Protein AF-E2C9S9-F1 (afdb_monomer_lite)

Radius of gyration: 79.44 Å; chains: 1; bounding box: 138×49×234 Å

pLDDT: mean 83.14, std 4.99, range [50.66, 89.69]

Structure (mmCIF, N/CA/C/O backbone):
data_AF-E2C9S9-F1
#
_entry.id   AF-E2C9S9-F1
#
loop_
_atom_site.group_PDB
_atom_site.id
_atom_site.type_symbol
_atom_site.label_atom_id
_atom_site.label_alt_id
_atom_site.label_comp_id
_atom_site.label_asym_id
_atom_site.label_entity_id
_atom_site.label_seq_id
_atom_site.pdbx_PDB_ins_code
_atom_site.Cartn_x
_atom_site.Cartn_y
_atom_site.Cartn_z
_atom_site.occupancy
_atom_site.B_iso_or_equiv
_atom_site.auth_seq_id
_atom_site.auth_comp_id
_atom_site.auth_asym_id
_atom_site.auth_atom_id
_atom_site.pdbx_PDB_model_num
ATOM 1 N N . PHE A 1 1 ? -61.002 -24.681 111.787 1.00 64.62 1 PHE A N 1
ATOM 2 C CA . PHE A 1 1 ? -61.793 -23.973 110.757 1.00 64.62 1 PHE A CA 1
ATOM 3 C C . PHE A 1 1 ? -60.996 -22.853 110.067 1.00 64.62 1 PHE A C 1
ATOM 5 O O . PHE A 1 1 ? -60.675 -22.998 108.893 1.00 64.62 1 PHE A O 1
ATOM 12 N N . VAL A 1 2 ? -60.545 -21.816 110.790 1.00 69.06 2 VAL A N 1
ATOM 13 C CA . VAL A 1 2 ? -59.803 -20.653 110.237 1.00 69.06 2 VAL A CA 1
ATOM 14 C C . VAL A 1 2 ? -58.551 -21.037 109.431 1.00 69.06 2 VAL A C 1
ATOM 16 O O . VAL A 1 2 ? -58.374 -20.586 108.306 1.00 69.06 2 VAL A O 1
ATOM 19 N N . ARG A 1 3 ? -57.708 -21.944 109.945 1.00 72.06 3 ARG A N 1
ATOM 20 C CA . ARG A 1 3 ? -56.461 -22.356 109.266 1.00 72.06 3 ARG A CA 1
ATOM 21 C C . ARG A 1 3 ? -56.700 -23.096 107.941 1.00 72.06 3 ARG A C 1
ATOM 23 O O . ARG A 1 3 ? -55.912 -22.956 107.014 1.00 72.06 3 ARG A O 1
ATOM 30 N N . SER A 1 4 ? -57.789 -23.863 107.847 1.00 71.75 4 SER A N 1
ATOM 31 C CA . SER A 1 4 ? -58.207 -24.567 106.623 1.00 71.75 4 SER A CA 1
ATOM 32 C C . SER A 1 4 ? -58.767 -23.582 105.593 1.00 71.75 4 SER A C 1
ATOM 34 O O . SER A 1 4 ? -58.343 -23.592 104.437 1.00 71.75 4 SER A O 1
ATOM 36 N N . PHE A 1 5 ? -59.627 -22.659 106.038 1.00 77.88 5 PHE A N 1
ATOM 37 C CA . PHE A 1 5 ? -60.211 -21.627 105.186 1.00 77.88 5 PHE A CA 1
ATOM 38 C C . PHE A 1 5 ? -59.151 -20.677 104.619 1.00 77.88 5 PHE A C 1
ATOM 40 O O . PHE A 1 5 ? -59.082 -20.505 103.408 1.00 77.88 5 PHE A O 1
ATOM 47 N N . VAL A 1 6 ? -58.257 -20.142 105.457 1.00 78.19 6 VAL A N 1
ATOM 48 C CA . VAL A 1 6 ? -57.169 -19.254 105.011 1.00 78.19 6 VAL A CA 1
ATOM 49 C C . VAL A 1 6 ? -56.248 -19.977 104.029 1.00 78.19 6 VAL A C 1
ATOM 51 O O . VAL A 1 6 ? -55.901 -19.425 102.991 1.00 78.19 6 VAL A O 1
ATOM 54 N N . ARG A 1 7 ? -55.888 -21.239 104.291 1.00 80.56 7 ARG A N 1
ATOM 55 C CA . ARG A 1 7 ? -55.008 -22.001 103.391 1.00 80.56 7 ARG A CA 1
ATOM 56 C C . ARG A 1 7 ? -55.688 -22.323 102.059 1.00 80.56 7 ARG A C 1
ATOM 58 O O . ARG A 1 7 ? -55.034 -22.245 101.023 1.00 80.56 7 ARG A O 1
ATOM 65 N N . SER A 1 8 ? -56.979 -22.647 102.075 1.00 79.06 8 SER A N 1
ATOM 66 C CA . SER A 1 8 ? -57.797 -22.859 100.875 1.00 79.06 8 SER A CA 1
ATOM 67 C C . SER A 1 8 ? -57.945 -21.571 100.062 1.00 79.06 8 SER A C 1
ATOM 69 O O . SER A 1 8 ? -57.637 -21.555 98.870 1.00 79.06 8 SER A O 1
ATOM 71 N N . PHE A 1 9 ? -58.320 -20.471 100.718 1.00 81.81 9 PHE A N 1
ATOM 72 C CA . PHE A 1 9 ? -58.526 -19.171 100.094 1.00 81.81 9 PHE A CA 1
ATOM 73 C C . PHE A 1 9 ? -57.229 -18.612 99.515 1.00 81.81 9 PHE A C 1
ATOM 75 O O . PHE A 1 9 ? -57.194 -18.278 98.338 1.00 81.81 9 PHE A O 1
ATOM 82 N N . VAL A 1 10 ? -56.134 -18.598 100.281 1.00 81.06 10 VAL A N 1
ATOM 83 C CA . VAL A 1 10 ? -54.827 -18.135 99.791 1.00 81.06 10 VAL A CA 1
ATOM 84 C C . VAL A 1 10 ? -54.357 -19.008 98.633 1.00 81.06 10 VAL A C 1
ATOM 86 O O . VAL A 1 10 ? -53.924 -18.484 97.613 1.00 81.06 10 VAL A O 1
ATOM 89 N N . ARG A 1 11 ? -54.483 -20.337 98.720 1.00 83.94 11 ARG A N 1
ATOM 90 C CA . ARG A 1 11 ? -54.056 -21.220 97.625 1.00 83.94 11 ARG A CA 1
ATOM 91 C C . ARG A 1 11 ? -54.916 -21.039 96.375 1.00 83.94 11 ARG A C 1
ATOM 93 O O . ARG A 1 11 ? -54.368 -21.036 95.278 1.00 83.94 11 ARG A O 1
ATOM 100 N N . SER A 1 12 ? -56.226 -20.877 96.529 1.00 81.94 12 SER A N 1
ATOM 101 C CA . SER A 1 12 ? -57.172 -20.606 95.443 1.00 81.94 12 SER A CA 1
ATOM 102 C C . SER A 1 12 ? -56.898 -19.251 94.794 1.00 81.94 12 SER A C 1
ATOM 104 O O . SER A 1 12 ? -56.669 -19.180 93.588 1.00 81.94 12 SER A O 1
ATOM 106 N N . PHE A 1 13 ? -56.830 -18.195 95.603 1.00 83.75 13 PHE A N 1
ATOM 107 C CA . PHE A 1 13 ? -56.625 -16.824 95.163 1.00 83.75 13 PHE A CA 1
ATOM 108 C C . PHE A 1 13 ? -55.255 -16.648 94.520 1.00 83.75 13 PHE A C 1
ATOM 110 O O . PHE A 1 13 ? -55.184 -16.200 93.383 1.00 83.75 13 PHE A O 1
ATOM 117 N N . VAL A 1 14 ? -54.172 -17.081 95.172 1.00 82.00 14 VAL A N 1
ATOM 118 C CA . VAL A 1 14 ? -52.819 -16.993 94.602 1.00 82.00 14 VAL A CA 1
ATOM 119 C C . VAL A 1 14 ? -52.740 -17.809 93.319 1.00 82.00 14 VAL A C 1
ATOM 121 O O . VAL A 1 14 ? -52.235 -17.316 92.318 1.00 82.00 14 VAL A O 1
ATOM 124 N N . ARG A 1 15 ? -53.285 -19.030 93.279 1.00 84.38 15 ARG A N 1
ATOM 125 C CA . ARG A 1 15 ? -53.239 -19.843 92.057 1.00 84.38 15 ARG A CA 1
ATOM 126 C C . ARG A 1 15 ? -54.075 -19.238 90.933 1.00 84.38 15 ARG A C 1
ATOM 128 O O . ARG A 1 15 ? -53.632 -19.272 89.793 1.00 84.38 15 ARG A O 1
ATOM 135 N N . SER A 1 16 ? -55.248 -18.695 91.236 1.00 82.88 16 SER A N 1
ATOM 136 C CA . SER A 1 16 ? -56.131 -18.021 90.281 1.00 82.88 16 SER A CA 1
ATOM 137 C C . SER A 1 16 ? -55.494 -16.738 89.752 1.00 82.88 16 SER A C 1
ATOM 139 O O . SER A 1 16 ? -55.309 -16.595 88.545 1.00 82.88 16 SER A O 1
ATOM 141 N N . PHE A 1 17 ? -55.075 -15.855 90.656 1.00 83.94 17 PHE A N 1
ATOM 142 C CA . PHE A 1 17 ? -54.490 -14.559 90.348 1.00 83.94 17 PHE A CA 1
ATOM 143 C C . PHE A 1 17 ? -53.159 -14.706 89.621 1.00 83.94 17 PHE A C 1
ATOM 145 O O . PHE A 1 17 ? -53.004 -14.165 88.535 1.00 83.94 17 PHE A O 1
ATOM 152 N N . VAL A 1 18 ? -52.222 -15.505 90.141 1.00 82.19 18 VAL A N 1
ATOM 153 C CA . VAL A 1 18 ? -50.934 -15.737 89.471 1.00 82.19 18 VAL A CA 1
ATOM 154 C C . VAL A 1 18 ? -51.172 -16.378 88.111 1.00 82.19 18 VAL A C 1
ATOM 156 O O . VAL A 1 18 ? -50.594 -15.942 87.123 1.00 82.19 18 VAL A O 1
ATOM 159 N N . ARG A 1 19 ? -52.060 -17.371 88.000 1.00 84.94 19 ARG A N 1
ATOM 160 C CA . ARG A 1 19 ? -52.308 -18.011 86.704 1.00 84.94 19 ARG A CA 1
ATOM 161 C C . ARG A 1 19 ? -52.988 -17.071 85.718 1.00 84.94 19 ARG A C 1
ATOM 163 O O . ARG A 1 19 ? -52.627 -17.127 84.549 1.00 84.94 19 ARG A O 1
ATOM 170 N N . SER A 1 20 ? -53.942 -16.241 86.132 1.00 83.06 20 SER A N 1
ATOM 171 C CA . SER A 1 20 ? -54.637 -15.329 85.217 1.00 83.06 20 SER A CA 1
ATOM 172 C C . SER A 1 20 ? -53.758 -14.134 84.857 1.00 83.06 20 SER A C 1
ATOM 174 O O . SER A 1 20 ? -53.609 -13.843 83.673 1.00 83.06 20 SER A O 1
ATOM 176 N N . PHE A 1 21 ? -53.096 -13.521 85.840 1.00 84.50 21 PHE A N 1
ATOM 177 C CA . PHE A 1 21 ? -52.225 -12.370 85.654 1.00 84.50 21 PHE A CA 1
ATOM 178 C C . PHE A 1 21 ? -50.976 -12.748 84.869 1.00 84.50 21 PHE A C 1
ATOM 180 O O . PHE A 1 21 ? -50.716 -12.151 83.833 1.00 84.50 21 PHE A O 1
ATOM 187 N N . VAL A 1 22 ? -50.241 -13.792 85.270 1.00 81.62 22 VAL A N 1
ATOM 188 C CA . VAL A 1 22 ? -49.047 -14.223 84.525 1.00 81.62 22 VAL A CA 1
ATOM 189 C C . VAL A 1 22 ? -49.444 -14.666 83.125 1.00 81.62 22 VAL A C 1
ATOM 191 O O . VAL A 1 22 ? -48.804 -14.271 82.157 1.00 81.62 22 VAL A O 1
ATOM 194 N N 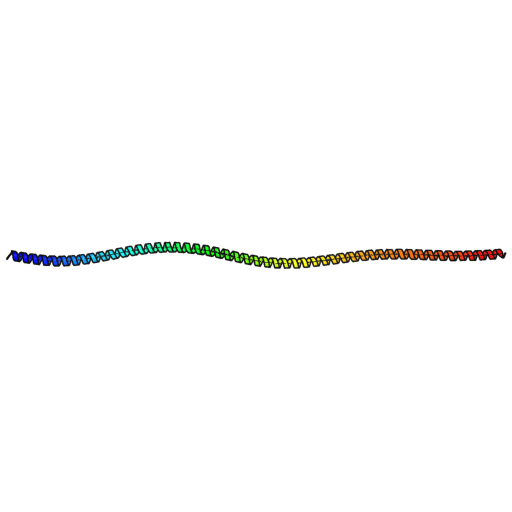. ARG A 1 23 ? -50.531 -15.428 82.958 1.00 84.69 23 ARG A N 1
ATOM 195 C CA . ARG A 1 23 ? -50.943 -15.859 81.617 1.00 84.69 23 ARG A CA 1
ATOM 196 C C . ARG A 1 23 ? -51.421 -14.696 80.758 1.00 84.69 23 ARG A C 1
ATOM 198 O O . ARG A 1 23 ? -51.119 -14.716 79.572 1.00 84.69 23 ARG A O 1
ATOM 205 N N . SER A 1 24 ? -52.152 -13.719 81.293 1.00 82.88 24 SER A N 1
ATOM 206 C CA . SER A 1 24 ? -52.641 -12.587 80.497 1.00 82.88 24 SER A CA 1
ATOM 207 C C . SER A 1 24 ? -51.522 -11.590 80.216 1.00 82.88 24 SER A C 1
ATOM 209 O O . SER A 1 24 ? -51.340 -11.226 79.059 1.00 82.88 24 SER A O 1
ATOM 211 N N . PHE A 1 25 ? -50.720 -11.239 81.221 1.00 83.56 25 PHE A N 1
ATOM 212 C CA . PHE A 1 25 ? -49.617 -10.296 81.107 1.00 83.56 25 PHE A CA 1
ATOM 213 C C . PHE A 1 25 ? -48.503 -10.860 80.236 1.00 83.56 25 PHE A C 1
ATOM 215 O O . PHE A 1 25 ? -48.144 -10.238 79.246 1.00 83.56 25 PHE A O 1
ATOM 222 N N . VAL A 1 26 ? -48.006 -12.072 80.508 1.00 82.75 26 VAL A N 1
ATOM 223 C CA . VAL A 1 26 ? -46.954 -12.675 79.673 1.00 82.75 26 VAL A CA 1
ATOM 224 C C . VAL A 1 26 ? -47.471 -12.867 78.254 1.00 82.75 26 VAL A C 1
ATOM 226 O O . VAL A 1 26 ? -46.787 -12.512 77.302 1.00 82.75 26 VAL A O 1
ATOM 229 N N . ARG A 1 27 ? -48.701 -13.358 78.065 1.00 85.44 27 ARG A N 1
ATOM 230 C CA . ARG A 1 27 ? -49.226 -13.556 76.709 1.00 85.44 27 ARG A CA 1
ATOM 231 C C . ARG A 1 27 ? -49.476 -12.240 75.984 1.00 85.44 27 ARG A C 1
ATOM 233 O O . ARG A 1 27 ? -49.242 -12.210 74.783 1.00 85.44 27 ARG A O 1
ATOM 240 N N . SER A 1 28 ? -49.958 -11.190 76.643 1.00 83.44 28 SER A N 1
ATOM 241 C CA . SER A 1 28 ? -50.237 -9.910 75.984 1.00 83.44 28 SER A CA 1
ATOM 242 C C . SER A 1 28 ? -48.952 -9.122 75.756 1.00 83.44 28 SER A C 1
ATOM 244 O O . SER A 1 28 ? -48.711 -8.697 74.630 1.00 83.44 28 SER A O 1
ATOM 246 N N . PHE A 1 29 ? -48.096 -9.015 76.771 1.00 84.81 29 PHE A N 1
ATOM 247 C CA . PHE A 1 29 ? -46.845 -8.276 76.723 1.00 84.81 29 PHE A CA 1
ATOM 248 C C . PHE A 1 29 ? -45.845 -8.954 75.797 1.00 84.81 29 PHE A C 1
ATOM 250 O O . PHE A 1 29 ? -45.386 -8.323 74.855 1.00 84.81 29 PHE A O 1
ATOM 257 N N . VAL A 1 30 ? -45.560 -10.251 75.969 1.00 83.12 30 VAL A N 1
ATOM 258 C CA . VAL A 1 30 ? -44.615 -10.949 75.081 1.00 83.12 30 VAL A CA 1
ATOM 259 C C . VAL A 1 30 ? -45.146 -10.940 73.657 1.00 83.12 30 VAL A C 1
ATOM 261 O O . VAL A 1 30 ? -44.402 -10.643 72.730 1.00 83.12 30 VAL A O 1
ATOM 264 N N . ARG A 1 31 ? -46.443 -11.186 73.441 1.00 86.19 31 ARG A N 1
ATOM 265 C CA . ARG A 1 31 ? -46.984 -11.173 72.079 1.00 86.19 31 ARG A CA 1
ATOM 266 C C . ARG A 1 31 ? -46.984 -9.778 71.468 1.00 86.19 31 ARG A C 1
ATOM 268 O O . ARG A 1 31 ? -46.698 -9.683 70.281 1.00 86.19 31 ARG A O 1
ATOM 275 N N . SER A 1 32 ? -47.314 -8.723 72.211 1.00 83.75 32 SER A N 1
ATOM 276 C CA . SER A 1 32 ? -47.339 -7.364 71.662 1.00 83.75 32 SER A CA 1
ATOM 277 C C . SER A 1 32 ? -45.925 -6.835 71.458 1.00 83.75 32 SER A C 1
ATOM 279 O O . SER A 1 32 ? -45.633 -6.358 70.367 1.00 83.75 32 SER A O 1
ATOM 281 N N . PHE A 1 33 ? -45.039 -7.010 72.439 1.00 84.00 33 PHE A N 1
ATOM 282 C CA . PHE A 1 33 ? -43.658 -6.555 72.402 1.00 84.00 33 PHE A CA 1
ATOM 283 C C . PHE A 1 33 ? -42.853 -7.318 71.360 1.00 84.00 33 PHE A C 1
ATOM 285 O O . PHE A 1 33 ? -42.285 -6.699 70.471 1.00 84.00 33 PHE A O 1
ATOM 292 N N . VAL A 1 34 ? -42.858 -8.656 71.377 1.00 83.75 34 VAL A N 1
ATOM 293 C CA . VAL A 1 34 ? -42.133 -9.441 70.364 1.00 83.75 34 VAL A CA 1
ATOM 294 C C . VAL A 1 34 ? -42.688 -9.129 68.982 1.00 83.75 34 VAL A C 1
ATOM 296 O O . VAL A 1 34 ? -41.924 -8.888 68.055 1.00 83.75 34 VAL A O 1
ATOM 299 N N . ARG A 1 35 ? -44.012 -9.053 68.814 1.00 86.12 35 ARG A N 1
ATOM 300 C CA . ARG A 1 35 ? -44.581 -8.749 67.498 1.00 86.12 35 ARG A CA 1
ATOM 301 C C . ARG A 1 35 ? -44.273 -7.328 67.045 1.00 86.12 35 ARG A C 1
ATOM 303 O O . ARG A 1 35 ? -44.026 -7.155 65.858 1.00 86.12 35 ARG A O 1
ATOM 310 N N . SER A 1 36 ? -44.312 -6.327 67.918 1.00 84.56 36 SER A N 1
ATOM 311 C CA . SER A 1 36 ? -44.057 -4.935 67.538 1.00 84.56 36 SER A CA 1
ATOM 312 C C . SER A 1 36 ? -42.568 -4.690 67.331 1.00 84.56 36 SER A C 1
ATOM 314 O O . SER A 1 36 ? -42.196 -4.173 66.282 1.00 84.56 36 SER A O 1
ATOM 316 N N . PHE A 1 37 ? -41.728 -5.136 68.262 1.00 84.75 37 PHE A N 1
ATOM 317 C CA . PHE A 1 37 ? -40.284 -4.965 68.235 1.00 84.75 37 PHE A CA 1
ATOM 318 C C . PHE A 1 37 ? -39.653 -5.773 67.109 1.00 84.75 37 PHE A C 1
ATOM 320 O O . PHE A 1 37 ? -38.975 -5.196 66.269 1.00 84.75 37 PHE A O 1
ATOM 327 N N . VAL A 1 38 ? -39.923 -7.081 67.006 1.00 83.75 38 VAL A N 1
ATOM 328 C CA . VAL A 1 38 ? -39.353 -7.894 65.917 1.00 83.75 38 VAL A CA 1
ATOM 329 C C . VAL A 1 38 ? -39.842 -7.369 64.576 1.00 83.75 38 VAL A C 1
ATOM 331 O O . VAL A 1 38 ? -39.047 -7.201 63.660 1.00 83.75 38 VAL A O 1
ATOM 334 N N . ARG A 1 39 ? -41.128 -7.028 64.439 1.00 86.44 39 ARG A N 1
ATOM 335 C CA . ARG A 1 39 ? -41.631 -6.507 63.165 1.00 86.44 39 ARG A CA 1
ATOM 336 C C . ARG A 1 39 ? -41.052 -5.138 62.833 1.00 86.44 39 ARG A C 1
ATOM 338 O O . ARG A 1 39 ? -40.746 -4.920 61.666 1.00 86.44 39 ARG A O 1
ATOM 345 N N . SER A 1 40 ? -40.926 -4.222 63.791 1.00 83.69 40 SER A N 1
ATOM 346 C CA . SER A 1 40 ? -40.398 -2.882 63.527 1.00 83.69 40 SER A CA 1
ATOM 347 C C . SER A 1 40 ? -38.897 -2.930 63.274 1.00 83.69 40 SER A C 1
ATOM 349 O O . SER A 1 40 ? -38.458 -2.386 62.267 1.00 83.69 40 SER A O 1
ATOM 351 N N . PHE A 1 41 ? -38.144 -3.645 64.109 1.00 83.88 41 PHE A N 1
ATOM 352 C CA . PHE A 1 41 ? -36.698 -3.780 64.018 1.00 83.88 41 PHE A CA 1
ATOM 353 C C . PHE A 1 41 ? -36.293 -4.547 62.766 1.00 83.88 41 PHE A C 1
ATOM 355 O O . PHE A 1 41 ? -35.527 -4.030 61.965 1.00 83.88 41 PHE A O 1
ATOM 362 N N . VAL A 1 42 ? -36.856 -5.736 62.520 1.00 83.88 42 VAL A N 1
ATOM 363 C CA . VAL A 1 42 ? -36.537 -6.503 61.306 1.00 83.88 42 VAL A CA 1
ATOM 364 C C . VAL A 1 42 ? -36.928 -5.697 60.075 1.00 83.88 42 VAL A C 1
ATOM 366 O O . VAL A 1 42 ? -36.141 -5.586 59.142 1.00 83.88 42 VAL A O 1
ATOM 369 N N . ARG A 1 43 ? -38.104 -5.062 60.062 1.00 86.00 43 ARG A N 1
ATOM 370 C CA . ARG A 1 43 ? -38.516 -4.271 58.898 1.00 86.00 43 ARG A CA 1
ATOM 371 C C . ARG A 1 43 ? -37.642 -3.040 58.697 1.00 86.00 43 ARG A C 1
ATOM 373 O O . ARG A 1 43 ? -37.337 -2.742 57.549 1.00 86.00 43 ARG A O 1
ATOM 380 N N . SER A 1 44 ? -37.270 -2.314 59.747 1.00 83.62 44 SER A N 1
ATOM 381 C CA . SER A 1 44 ? -36.463 -1.097 59.625 1.00 83.62 44 SER A CA 1
ATOM 382 C C . SER A 1 44 ? -35.015 -1.433 59.295 1.00 83.62 44 SER A C 1
ATOM 384 O O . SER A 1 44 ? -34.481 -0.872 58.342 1.00 83.62 44 SER A O 1
ATOM 386 N N . PHE A 1 45 ? -34.423 -2.395 60.001 1.00 83.44 45 PHE A N 1
ATOM 387 C CA . PHE A 1 45 ? -33.045 -2.822 59.828 1.00 83.44 45 PHE A CA 1
ATOM 388 C C . PHE A 1 45 ? -32.843 -3.507 58.483 1.00 83.44 45 PHE A C 1
ATOM 390 O O . PHE A 1 45 ? -32.007 -3.066 57.705 1.00 83.44 45 PHE A O 1
ATOM 397 N N . VAL A 1 46 ? -33.648 -4.519 58.139 1.00 82.62 46 VAL A N 1
ATOM 398 C CA . VAL A 1 46 ? -33.519 -5.198 56.838 1.00 82.62 46 VAL A CA 1
ATOM 399 C C . VAL A 1 46 ? -33.762 -4.202 55.714 1.00 82.62 46 VAL A C 1
ATOM 401 O O . VAL A 1 46 ? -32.992 -4.155 54.760 1.00 82.62 46 VAL A O 1
ATOM 404 N N . ARG A 1 47 ? -34.779 -3.340 55.821 1.00 84.62 47 ARG A N 1
ATOM 405 C CA . ARG A 1 47 ? -35.042 -2.356 54.767 1.00 84.62 47 ARG A CA 1
ATOM 406 C C . ARG A 1 47 ? -33.932 -1.320 54.655 1.00 84.62 47 ARG A C 1
ATOM 408 O O . ARG A 1 47 ? -33.601 -0.963 53.530 1.00 84.62 47 ARG A O 1
ATOM 415 N N . SER A 1 48 ? -33.387 -0.811 55.757 1.00 82.19 48 SER A N 1
ATOM 416 C CA . SER A 1 48 ? -32.337 0.210 55.709 1.00 82.19 48 SER A CA 1
ATOM 417 C C . SER A 1 48 ? -31.013 -0.394 55.262 1.00 82.19 48 SER A C 1
ATOM 419 O O . SER A 1 48 ? -30.407 0.137 54.337 1.00 82.19 48 SER A O 1
ATOM 421 N N . PHE A 1 49 ? -30.619 -1.530 55.838 1.00 81.94 49 PHE A N 1
ATOM 422 C CA 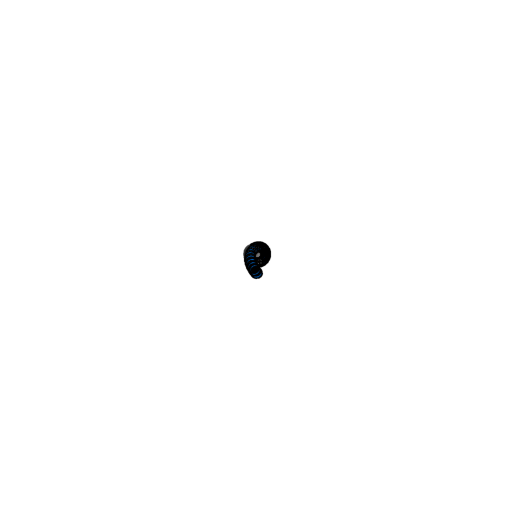. PHE A 1 49 ? -29.366 -2.212 55.557 1.00 81.94 49 PHE A CA 1
ATOM 423 C C . PHE A 1 49 ? -29.346 -2.770 54.140 1.00 81.94 49 PHE A C 1
ATOM 425 O O . PHE A 1 49 ? -28.454 -2.433 53.372 1.00 81.94 49 PHE A O 1
ATOM 432 N N . VAL A 1 50 ? -30.358 -3.547 53.734 1.00 82.75 50 VAL A N 1
ATOM 433 C CA . VAL A 1 50 ? -30.409 -4.091 52.368 1.00 82.75 50 VAL A CA 1
ATOM 434 C C . VAL A 1 50 ? -30.463 -2.949 51.364 1.00 82.75 50 VAL A C 1
ATOM 436 O O . VAL A 1 50 ? -29.723 -2.956 50.387 1.00 82.75 50 VAL A O 1
ATOM 439 N N . ARG A 1 51 ? -31.277 -1.915 51.605 1.00 85.1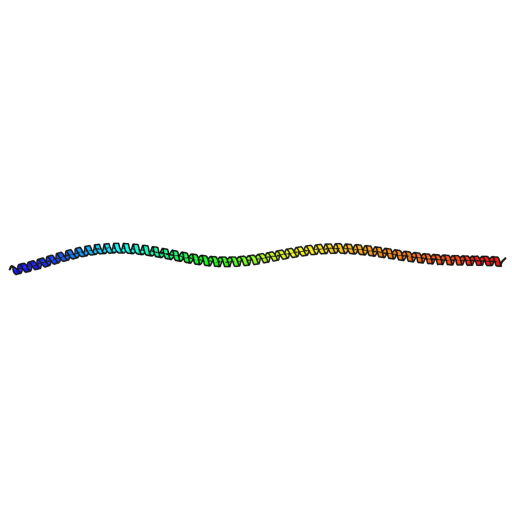9 51 ARG A N 1
ATOM 440 C CA . ARG A 1 51 ? -31.355 -0.791 50.668 1.00 85.19 51 ARG A CA 1
ATOM 441 C C . ARG A 1 51 ? -30.056 0.001 50.608 1.00 85.19 51 ARG A C 1
ATOM 443 O O . ARG A 1 51 ? -29.683 0.399 49.511 1.00 85.19 51 ARG A O 1
ATOM 450 N N . SER A 1 52 ? -29.393 0.269 51.730 1.00 81.88 52 SER A N 1
ATOM 451 C CA . SER A 1 52 ? -28.160 1.058 51.745 1.00 81.88 52 SER A CA 1
ATOM 452 C C . SER A 1 52 ? -26.994 0.257 51.181 1.00 81.88 52 SER A C 1
ATOM 454 O O . SER A 1 52 ? -26.311 0.758 50.293 1.00 81.88 52 SER A O 1
ATOM 456 N N . PHE A 1 53 ? -26.828 -0.990 51.618 1.00 82.88 53 PHE A N 1
ATOM 457 C CA . PHE A 1 53 ? -25.750 -1.876 51.208 1.00 82.88 53 PHE A CA 1
ATOM 458 C C . PHE A 1 53 ? -25.881 -2.268 49.742 1.00 82.88 53 PHE A C 1
ATOM 460 O O . PHE A 1 53 ? -24.955 -2.043 48.973 1.00 82.88 53 PHE A O 1
ATOM 467 N N . VAL A 1 54 ? -27.043 -2.769 49.306 1.00 81.88 54 VAL A N 1
ATOM 468 C CA . VAL A 1 54 ? -27.239 -3.134 47.894 1.00 81.88 54 VAL A CA 1
ATOM 469 C C . VAL A 1 54 ? -27.075 -1.901 47.019 1.00 81.88 54 VAL A C 1
ATOM 471 O O . VAL A 1 54 ? -26.381 -1.954 46.009 1.00 81.88 54 VAL A O 1
ATOM 474 N N . ARG A 1 55 ? -27.638 -0.752 47.409 1.00 84.62 55 ARG A N 1
ATOM 475 C CA . ARG A 1 55 ? -27.491 0.467 46.608 1.00 84.62 55 ARG A CA 1
ATOM 476 C C . ARG A 1 55 ? -26.052 0.962 46.568 1.00 84.62 55 ARG A C 1
ATOM 478 O O . ARG A 1 55 ? -25.624 1.390 45.502 1.00 84.62 55 ARG A O 1
ATOM 485 N N . SER A 1 56 ? -25.323 0.952 47.682 1.00 82.19 56 SER A N 1
ATOM 486 C CA . SER A 1 56 ? -23.944 1.445 47.724 1.00 82.19 56 SER A CA 1
ATOM 487 C C . SER A 1 56 ? -23.004 0.490 47.002 1.00 82.19 56 SER A C 1
ATOM 489 O O . SER A 1 56 ? -22.257 0.944 46.141 1.00 82.19 56 SER A O 1
ATOM 491 N N . PHE A 1 57 ? -23.106 -0.809 47.276 1.00 82.19 57 PHE A N 1
ATOM 492 C CA . PHE A 1 57 ? -22.276 -1.851 46.692 1.00 82.19 57 PHE A CA 1
ATOM 493 C C . PHE A 1 57 ? -22.528 -1.990 45.196 1.00 82.19 57 PHE A C 1
ATOM 495 O O . PHE A 1 57 ? -21.595 -1.870 44.413 1.00 82.19 57 PHE A O 1
ATOM 502 N N . VAL A 1 58 ? -23.783 -2.154 44.764 1.00 82.56 58 VAL A N 1
ATOM 503 C CA . VAL A 1 58 ? -24.096 -2.265 43.331 1.00 82.56 58 VAL A CA 1
ATOM 504 C C . VAL A 1 58 ? -23.669 -0.992 42.614 1.00 82.56 58 VAL A C 1
ATOM 506 O O . VAL A 1 58 ? -23.023 -1.062 41.575 1.00 82.56 58 VAL A O 1
ATOM 509 N N . ARG A 1 59 ? -23.949 0.191 43.173 1.00 85.75 59 ARG A N 1
ATOM 510 C CA . ARG A 1 59 ? -23.550 1.443 42.524 1.00 85.75 59 ARG A CA 1
ATOM 511 C C . ARG A 1 59 ? -22.036 1.605 42.463 1.00 85.75 59 ARG A C 1
ATOM 513 O O . ARG A 1 59 ? -21.550 2.063 41.435 1.00 85.75 59 ARG A O 1
ATOM 520 N N . SER A 1 60 ? -21.301 1.291 43.527 1.00 83.88 60 SER A N 1
ATOM 521 C CA . SER A 1 60 ? -19.848 1.466 43.562 1.00 83.88 60 SER A CA 1
ATOM 522 C C . SER A 1 60 ? -19.152 0.425 42.695 1.00 83.88 60 SER A C 1
ATOM 524 O O . SER A 1 60 ? -18.342 0.805 41.854 1.00 83.88 60 SER A O 1
ATOM 526 N N . PHE A 1 61 ? -19.528 -0.846 42.830 1.00 82.81 61 PHE A N 1
ATOM 527 C CA . PHE A 1 61 ? -18.953 -1.964 42.100 1.00 82.81 61 PHE A CA 1
ATOM 528 C C . PHE A 1 61 ? -19.273 -1.882 40.613 1.00 82.81 61 PHE A C 1
ATOM 530 O O . PHE A 1 61 ? -18.359 -1.886 39.798 1.00 82.81 61 PHE A O 1
ATOM 537 N N . VAL A 1 62 ? -20.546 -1.723 40.231 1.00 82.44 62 VAL A N 1
ATOM 538 C CA . VAL A 1 62 ? -20.911 -1.610 38.809 1.00 82.44 62 VAL A CA 1
ATOM 539 C C . VAL A 1 62 ? -20.242 -0.386 38.204 1.00 82.44 62 VAL A C 1
ATOM 541 O O . VAL A 1 62 ? -19.660 -0.475 37.128 1.00 82.44 62 VAL A O 1
ATOM 544 N N . ARG A 1 63 ? -20.239 0.760 38.896 1.00 86.06 63 ARG A N 1
ATOM 545 C CA . ARG A 1 63 ? -19.587 1.960 38.364 1.00 86.06 63 ARG A CA 1
ATOM 546 C C . ARG A 1 63 ? -18.079 1.786 38.240 1.00 86.06 63 ARG A C 1
ATOM 548 O O . ARG A 1 63 ? -17.530 2.232 37.238 1.00 86.06 63 ARG A O 1
ATOM 555 N N . SER A 1 64 ? -17.405 1.200 39.227 1.00 83.69 64 SER A N 1
ATOM 556 C CA . SER A 1 64 ? -15.951 1.034 39.198 1.00 83.69 64 SER A CA 1
ATOM 557 C C . SER A 1 64 ? -15.541 -0.015 38.173 1.00 83.69 64 SER A C 1
ATOM 559 O O . SER A 1 64 ? -14.683 0.277 37.345 1.00 83.69 64 SER A O 1
ATOM 561 N N . PHE A 1 65 ? -16.204 -1.170 38.168 1.00 82.56 65 PHE A N 1
ATOM 562 C CA . PHE A 1 65 ? -15.934 -2.279 37.267 1.00 82.56 65 PHE A CA 1
ATOM 563 C C . PHE A 1 65 ? -16.253 -1.914 35.823 1.00 82.56 65 PHE A C 1
ATOM 565 O O . PHE A 1 65 ? -15.381 -2.009 34.969 1.00 82.56 65 PHE A O 1
ATOM 572 N N . VAL A 1 66 ? -17.459 -1.411 35.535 1.00 83.00 66 VAL A N 1
ATOM 573 C CA . VAL A 1 66 ? -17.820 -1.010 34.167 1.00 83.00 66 VAL A CA 1
ATOM 574 C C . VAL A 1 66 ? -16.887 0.096 33.694 1.00 83.00 66 VAL A C 1
ATOM 576 O O . VAL A 1 66 ? -16.365 0.024 32.587 1.00 83.00 66 VAL A O 1
ATOM 579 N N . ARG A 1 67 ? -16.595 1.100 34.529 1.00 86.75 67 ARG A N 1
ATOM 580 C CA . ARG A 1 67 ? -15.688 2.178 34.125 1.00 86.75 67 ARG A CA 1
ATOM 581 C C . ARG A 1 67 ? -14.266 1.680 33.898 1.00 86.75 67 ARG A C 1
ATOM 583 O O . ARG A 1 67 ? -13.648 2.124 32.936 1.00 86.75 67 ARG A O 1
ATOM 590 N N . SER A 1 68 ? -13.727 0.826 34.764 1.00 85.25 68 SER A N 1
ATOM 591 C CA . SER A 1 68 ? -12.352 0.337 34.638 1.00 85.25 68 SER A CA 1
ATOM 592 C C . SER A 1 68 ? -12.224 -0.626 33.466 1.00 85.25 68 SER A C 1
ATOM 594 O O . SER A 1 68 ? -11.342 -0.426 32.636 1.00 85.25 68 SER A O 1
ATOM 596 N N . PHE A 1 69 ? -13.138 -1.588 33.351 1.00 83.62 69 PHE A N 1
ATOM 597 C CA . PHE A 1 69 ? -13.154 -2.600 32.306 1.00 83.62 69 PHE A CA 1
ATOM 598 C C . PHE A 1 69 ? -13.415 -1.984 30.938 1.00 83.62 69 PHE A C 1
ATOM 600 O O . PHE A 1 69 ? -12.617 -2.170 30.028 1.00 83.62 69 PHE A O 1
ATOM 607 N N . VAL A 1 70 ? -14.472 -1.179 30.783 1.00 82.75 70 VAL A N 1
ATOM 608 C CA . VAL A 1 70 ? -14.759 -0.527 29.497 1.00 82.75 70 VAL A CA 1
ATOM 609 C C . VAL A 1 70 ? -13.602 0.386 29.118 1.00 82.75 70 VAL A C 1
ATOM 611 O O . VAL A 1 70 ? -13.141 0.350 27.983 1.00 82.75 70 VAL A O 1
ATOM 614 N N . ARG A 1 71 ? -13.057 1.168 30.057 1.00 86.81 71 ARG A N 1
ATOM 615 C CA . ARG A 1 71 ? -11.928 2.049 29.744 1.00 86.81 71 ARG A CA 1
ATOM 616 C C . ARG A 1 71 ? -10.672 1.269 29.378 1.00 86.81 71 ARG A C 1
ATOM 618 O O . ARG A 1 71 ? -9.989 1.681 28.446 1.00 86.81 71 ARG A O 1
ATOM 625 N N . SER A 1 72 ? -10.334 0.201 30.096 1.00 86.12 72 SER A N 1
ATOM 626 C CA . SER A 1 72 ? -9.123 -0.580 29.833 1.00 86.12 72 SER A CA 1
ATOM 627 C C . SER A 1 72 ? -9.258 -1.373 28.540 1.00 86.12 72 SER A C 1
ATOM 629 O O . SER A 1 72 ? -8.372 -1.281 27.693 1.00 86.12 72 SER A O 1
ATOM 631 N N . PHE A 1 73 ? -10.383 -2.060 28.351 1.00 83.50 73 PHE A N 1
ATOM 632 C CA . PHE A 1 73 ? -10.670 -2.874 27.182 1.00 83.50 73 PHE A CA 1
ATOM 633 C C . PHE A 1 73 ? -10.794 -2.016 25.930 1.00 83.50 73 PHE A C 1
ATOM 635 O O . PHE A 1 73 ? -10.069 -2.246 24.971 1.00 83.50 73 PHE A O 1
ATOM 642 N N . VAL A 1 74 ? -11.630 -0.971 25.937 1.00 83.75 74 VAL A N 1
ATOM 643 C CA . VAL A 1 74 ? -11.766 -0.084 24.771 1.00 83.75 74 VAL A CA 1
ATOM 644 C C . VAL A 1 74 ? -10.424 0.561 24.457 1.00 83.75 74 VAL A C 1
ATOM 646 O O . VAL A 1 74 ? -10.009 0.574 23.304 1.00 83.75 74 VAL A O 1
ATOM 649 N N . ARG A 1 75 ? -9.682 1.044 25.460 1.00 87.69 75 ARG A N 1
ATOM 650 C CA . ARG A 1 75 ? -8.376 1.660 25.205 1.00 87.69 75 ARG A CA 1
ATOM 651 C C . ARG A 1 75 ? -7.363 0.658 24.663 1.00 87.69 75 ARG A C 1
ATOM 653 O O . ARG A 1 75 ? -6.631 1.022 23.748 1.00 87.69 75 ARG A O 1
ATOM 660 N N . SER A 1 76 ? -7.277 -0.554 25.208 1.00 86.06 76 SER A N 1
ATOM 661 C CA . SER A 1 76 ? -6.299 -1.550 24.758 1.00 86.06 76 SER A CA 1
ATOM 662 C C . SER A 1 76 ? -6.677 -2.111 23.391 1.00 86.06 76 SER A C 1
ATOM 664 O O . SER A 1 76 ? -5.827 -2.161 22.502 1.00 86.06 76 SER A O 1
ATOM 666 N N . PHE A 1 77 ? -7.949 -2.447 23.189 1.00 84.06 77 PHE A N 1
ATOM 667 C CA . PHE A 1 77 ? -8.469 -2.988 21.946 1.00 84.06 77 PHE A CA 1
ATOM 668 C C . PHE A 1 77 ? -8.374 -1.954 20.833 1.00 84.06 77 PHE A C 1
ATOM 670 O O . PHE A 1 77 ? -7.695 -2.201 19.846 1.00 84.06 77 PHE A O 1
ATOM 677 N N . VAL A 1 78 ? -8.937 -0.755 21.014 1.00 84.44 78 VAL A N 1
ATOM 678 C CA . VAL A 1 78 ? -8.868 0.302 19.993 1.00 84.44 78 VAL A CA 1
ATOM 679 C C . VAL A 1 78 ? -7.415 0.653 19.702 1.00 84.44 78 VAL A C 1
ATOM 681 O O . VAL A 1 78 ? -7.027 0.717 18.543 1.00 84.44 78 VAL A O 1
ATOM 684 N N . ARG A 1 79 ? -6.564 0.820 20.721 1.00 87.81 79 ARG A N 1
ATOM 685 C CA . ARG A 1 79 ? -5.158 1.164 20.478 1.00 87.81 79 ARG A CA 1
ATOM 686 C C . ARG A 1 79 ? -4.408 0.053 19.754 1.00 87.81 79 ARG A C 1
ATOM 688 O O . ARG A 1 79 ? -3.629 0.366 18.861 1.00 87.81 79 ARG A O 1
ATOM 695 N N . SER A 1 80 ? -4.591 -1.206 20.141 1.00 87.06 80 SER A N 1
ATOM 696 C CA . SER A 1 80 ? -3.889 -2.332 19.516 1.00 87.06 80 SER A CA 1
ATOM 697 C C . SER A 1 80 ? -4.408 -2.594 18.110 1.00 87.06 80 SER A C 1
ATOM 699 O O . SER A 1 80 ? -3.603 -2.633 17.185 1.00 87.06 80 SER A O 1
ATOM 701 N N . PHE A 1 81 ? -5.727 -2.673 17.939 1.00 85.19 81 PHE A N 1
ATOM 702 C CA . PHE A 1 81 ? -6.387 -2.921 16.667 1.00 85.19 81 PHE A CA 1
ATOM 703 C C . PHE A 1 81 ? -6.143 -1.786 15.681 1.00 85.19 81 PHE A C 1
ATOM 705 O O . PHE A 1 81 ? -5.633 -2.031 14.597 1.00 85.19 81 PHE A O 1
ATOM 712 N N . VAL A 1 82 ? -6.414 -0.529 16.052 1.00 84.88 82 VAL A N 1
ATOM 713 C CA . VAL A 1 82 ? -6.176 0.607 15.147 1.00 84.88 82 VAL A CA 1
ATOM 714 C C . VAL A 1 82 ? -4.698 0.684 14.796 1.00 84.88 82 VAL A C 1
ATOM 716 O O . VAL A 1 82 ? -4.357 0.830 13.628 1.00 84.88 82 VAL A O 1
ATOM 719 N N . ARG A 1 83 ? -3.789 0.523 15.764 1.00 87.81 83 ARG A N 1
ATOM 720 C CA . ARG A 1 83 ? -2.354 0.578 15.466 1.00 87.81 83 ARG A CA 1
ATOM 721 C C . ARG A 1 83 ? -1.908 -0.571 14.569 1.00 87.81 83 ARG A C 1
ATOM 723 O O . ARG A 1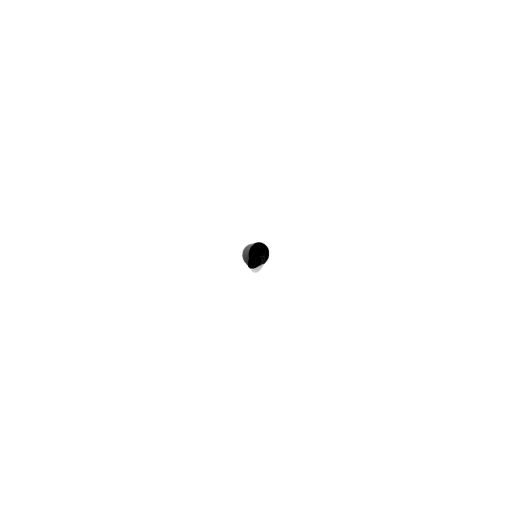 83 ? -1.116 -0.321 13.666 1.00 87.81 83 ARG A O 1
ATOM 730 N N . SER A 1 84 ? -2.355 -1.801 14.807 1.00 86.81 84 SER A N 1
ATOM 731 C CA . SER A 1 84 ? -1.947 -2.961 14.009 1.00 86.81 84 SER A CA 1
ATOM 732 C C . SER A 1 84 ? -2.578 -2.923 12.621 1.00 86.81 84 SER A C 1
ATOM 734 O O . SER A 1 84 ? -1.868 -3.071 11.626 1.00 86.81 84 SER A O 1
ATOM 736 N N . PHE A 1 85 ? -3.876 -2.642 12.543 1.00 85.75 85 PHE A N 1
ATOM 737 C CA . PHE A 1 85 ? -4.629 -2.563 11.304 1.00 85.75 85 PHE A CA 1
ATOM 738 C C . PHE A 1 85 ? -4.140 -1.403 10.448 1.00 85.75 85 PHE A C 1
ATOM 740 O O . PHE A 1 85 ? -3.682 -1.634 9.338 1.00 85.75 85 PHE A O 1
ATOM 747 N N . VAL A 1 86 ? -4.117 -0.171 10.970 1.00 85.00 86 VAL A N 1
ATOM 748 C CA . VAL A 1 86 ? -3.647 0.991 10.200 1.00 85.00 86 VAL A CA 1
ATOM 749 C C . VAL A 1 86 ? -2.202 0.784 9.771 1.00 85.00 86 VAL A C 1
ATOM 751 O O . VAL A 1 86 ? -1.880 0.985 8.605 1.00 85.00 86 VAL A O 1
ATOM 754 N N . ARG A 1 87 ? -1.317 0.315 10.659 1.00 87.25 87 ARG A N 1
ATOM 755 C CA . ARG A 1 87 ? 0.086 0.099 10.284 1.00 87.25 87 ARG A CA 1
ATOM 756 C C . ARG A 1 87 ? 0.238 -0.977 9.215 1.00 87.25 87 ARG A C 1
ATOM 758 O O . ARG A 1 87 ? 1.023 -0.775 8.296 1.00 87.25 87 ARG A O 1
ATOM 765 N N . SER A 1 88 ? -0.452 -2.109 9.333 1.00 87.19 88 SER A N 1
ATOM 766 C CA . SER A 1 88 ? -0.342 -3.208 8.366 1.00 87.19 88 SER A CA 1
ATOM 767 C C . SER A 1 88 ? -1.011 -2.859 7.040 1.00 87.19 88 SER A C 1
ATOM 769 O O . SER A 1 88 ? -0.384 -2.999 5.989 1.00 87.19 88 SER A O 1
ATOM 771 N N . PHE A 1 89 ? -2.229 -2.325 7.087 1.00 86.62 89 PHE A N 1
ATOM 772 C CA . PHE A 1 89 ? -2.992 -1.913 5.922 1.00 86.62 89 PHE A CA 1
ATOM 773 C C . PHE A 1 89 ? -2.272 -0.801 5.169 1.00 86.62 89 PHE A C 1
ATOM 775 O O . PHE A 1 89 ? -1.902 -1.010 4.019 1.00 86.62 89 PHE A O 1
ATOM 782 N N . VAL A 1 90 ? -1.961 0.325 5.823 1.00 86.25 90 VAL A N 1
ATOM 783 C CA . VAL A 1 90 ? -1.269 1.452 5.177 1.00 86.25 90 VAL A CA 1
ATOM 784 C C . VAL A 1 90 ? 0.083 1.003 4.643 1.00 86.25 90 VAL A C 1
ATOM 786 O O . VAL A 1 90 ? 0.404 1.288 3.496 1.00 86.25 90 VAL A O 1
ATOM 789 N N . ARG A 1 91 ? 0.873 0.247 5.416 1.00 88.50 91 ARG A N 1
ATOM 790 C CA . ARG A 1 91 ? 2.178 -0.218 4.931 1.00 88.50 91 ARG A CA 1
ATOM 791 C C . ARG A 1 91 ? 2.042 -1.147 3.731 1.00 88.50 91 ARG A C 1
ATOM 793 O O . ARG A 1 91 ? 2.829 -1.010 2.800 1.00 88.50 91 ARG A O 1
ATOM 800 N N . SER A 1 92 ? 1.103 -2.092 3.746 1.00 87.50 92 SER A N 1
ATOM 801 C CA . SER A 1 92 ? 0.936 -3.036 2.636 1.00 87.50 92 SER A CA 1
ATOM 802 C C . SER A 1 92 ? 0.376 -2.345 1.397 1.00 87.50 92 SER A C 1
ATOM 804 O O . SER A 1 92 ? 0.945 -2.504 0.321 1.00 87.50 92 SER A O 1
ATOM 806 N N . PHE A 1 93 ? -0.654 -1.514 1.566 1.00 87.06 93 PHE A N 1
ATOM 807 C CA . PHE A 1 93 ? -1.320 -0.793 0.496 1.00 87.06 93 PHE A CA 1
ATOM 808 C C . PHE A 1 93 ? -0.388 0.235 -0.131 1.00 87.06 93 PHE A C 1
ATOM 810 O O . PHE A 1 93 ? -0.159 0.193 -1.332 1.00 87.06 93 PHE A O 1
ATOM 817 N N . VAL A 1 94 ? 0.236 1.106 0.668 1.00 86.75 94 VAL A N 1
ATOM 818 C CA . VAL A 1 94 ? 1.186 2.098 0.146 1.00 86.75 94 VAL A CA 1
ATOM 819 C C . VAL A 1 94 ? 2.350 1.391 -0.533 1.00 86.75 94 VAL A C 1
ATOM 821 O O . VAL A 1 94 ? 2.729 1.766 -1.637 1.00 86.75 94 VAL A O 1
ATOM 824 N N . ARG A 1 95 ? 2.904 0.326 0.059 1.00 88.81 95 ARG A N 1
ATOM 825 C CA . ARG A 1 95 ? 4.015 -0.398 -0.568 1.00 88.81 95 ARG A CA 1
ATOM 826 C C . ARG A 1 95 ? 3.601 -1.068 -1.875 1.00 88.81 95 ARG A C 1
ATOM 828 O O . ARG A 1 95 ? 4.376 -1.009 -2.826 1.00 88.81 95 ARG A O 1
ATOM 835 N N . SER A 1 96 ? 2.440 -1.717 -1.936 1.00 88.25 96 SER A N 1
ATOM 836 C CA . SER A 1 96 ? 1.983 -2.407 -3.147 1.00 88.25 96 SER A CA 1
ATOM 837 C C . SER A 1 96 ? 1.592 -1.409 -4.234 1.00 88.25 96 SER A C 1
ATOM 839 O O . SER A 1 96 ? 2.027 -1.550 -5.378 1.00 88.25 96 SER A O 1
ATOM 841 N N . PHE A 1 97 ? 0.856 -0.361 -3.868 1.00 88.44 97 PHE A N 1
ATOM 842 C CA . PHE A 1 97 ? 0.415 0.690 -4.767 1.00 88.44 97 PHE A CA 1
ATOM 843 C C . PHE A 1 97 ? 1.606 1.470 -5.311 1.00 88.44 97 PHE A C 1
ATOM 845 O O . PHE A 1 97 ? 1.805 1.493 -6.518 1.00 88.44 97 PHE A O 1
ATOM 852 N N . VAL A 1 98 ? 2.473 2.012 -4.450 1.00 87.62 98 VAL A N 1
ATOM 853 C CA . VAL A 1 98 ? 3.661 2.754 -4.896 1.00 87.62 98 VAL A CA 1
ATOM 854 C C . VAL A 1 98 ? 4.550 1.858 -5.748 1.00 87.62 98 VAL A C 1
ATOM 856 O O . VAL A 1 98 ? 4.966 2.264 -6.827 1.00 87.62 98 VAL A O 1
ATOM 859 N N . ARG A 1 99 ? 4.808 0.610 -5.336 1.00 89.62 99 ARG A N 1
ATOM 860 C CA . ARG A 1 99 ? 5.659 -0.289 -6.126 1.00 89.62 99 ARG A CA 1
ATOM 861 C C . ARG A 1 99 ? 5.050 -0.606 -7.489 1.00 89.62 99 ARG A C 1
ATOM 863 O O . ARG A 1 99 ? 5.785 -0.610 -8.471 1.00 89.62 99 ARG A O 1
ATOM 870 N N . SER A 1 100 ? 3.756 -0.904 -7.563 1.00 89.00 100 SER A N 1
ATOM 871 C CA . SER A 1 100 ? 3.092 -1.251 -8.826 1.00 89.00 100 SER A CA 1
ATOM 872 C C . SER A 1 100 ? 2.935 -0.034 -9.734 1.00 89.00 100 SER A C 1
ATOM 874 O O . SER A 1 100 ? 3.313 -0.093 -10.906 1.00 89.00 100 SER A O 1
ATOM 876 N N . PHE A 1 101 ? 2.470 1.086 -9.185 1.00 88.56 101 PHE A N 1
ATOM 877 C CA . PHE A 1 101 ? 2.290 2.336 -9.902 1.00 88.56 101 PHE A CA 1
ATOM 878 C C . PHE A 1 101 ? 3.626 2.864 -10.415 1.00 88.56 101 PHE A C 1
ATOM 880 O O . PHE A 1 101 ? 3.791 2.996 -11.621 1.00 88.56 101 PHE A O 1
ATOM 887 N N . VAL A 1 102 ? 4.624 3.056 -9.545 1.00 87.50 102 VAL A N 1
ATOM 888 C CA . VAL A 1 102 ? 5.945 3.555 -9.958 1.00 87.50 102 VAL A CA 1
ATOM 889 C C . VAL A 1 102 ? 6.579 2.607 -10.968 1.00 87.50 102 VAL A C 1
ATOM 891 O O . VAL A 1 102 ? 7.064 3.057 -12.000 1.00 87.50 102 VAL A O 1
ATOM 894 N N . ARG A 1 103 ? 6.538 1.287 -10.743 1.00 89.62 103 ARG A N 1
ATOM 895 C CA . ARG A 1 103 ? 7.124 0.336 -11.696 1.00 89.62 103 ARG A CA 1
ATOM 896 C C . ARG A 1 103 ? 6.425 0.376 -13.050 1.00 89.62 103 ARG A C 1
ATOM 898 O O . ARG A 1 103 ? 7.114 0.333 -14.064 1.00 89.62 103 ARG A O 1
ATOM 905 N N . SER A 1 104 ? 5.095 0.425 -13.089 1.00 88.81 104 SER A N 1
ATOM 906 C CA . SER A 1 104 ? 4.345 0.452 -14.351 1.00 88.81 104 SER A CA 1
ATOM 907 C C . SER A 1 104 ? 4.508 1.787 -15.075 1.00 88.81 104 SER A C 1
ATOM 909 O O . SER A 1 104 ? 4.812 1.800 -16.268 1.00 88.81 104 SER A O 1
ATOM 911 N N . PHE A 1 105 ? 4.406 2.895 -14.344 1.00 87.75 105 PHE A N 1
ATOM 912 C CA . PHE A 1 105 ? 4.556 4.239 -14.870 1.00 87.75 105 PHE A CA 1
ATOM 913 C C . PHE A 1 105 ? 5.966 4.448 -15.407 1.00 87.75 105 PHE A C 1
ATOM 915 O O . PHE A 1 105 ? 6.120 4.701 -16.595 1.00 87.75 105 PHE A O 1
ATOM 922 N N . VAL A 1 106 ? 7.002 4.227 -14.590 1.00 87.31 106 VAL A N 1
ATOM 923 C CA . VAL A 1 106 ? 8.402 4.374 -15.018 1.00 87.31 106 VAL A CA 1
ATOM 924 C C . VAL A 1 106 ? 8.694 3.449 -16.190 1.00 87.31 106 VAL A C 1
ATOM 926 O O . VAL A 1 106 ? 9.261 3.889 -17.184 1.00 87.31 106 VAL A O 1
ATOM 929 N N . ARG A 1 107 ? 8.269 2.180 -16.141 1.00 89.69 107 ARG A N 1
ATOM 930 C CA . ARG A 1 107 ? 8.521 1.253 -17.250 1.00 89.69 107 ARG A CA 1
ATOM 931 C C . ARG A 1 107 ? 7.831 1.697 -18.535 1.00 89.69 107 ARG A C 1
ATOM 933 O O . ARG A 1 107 ? 8.456 1.610 -19.587 1.00 89.69 107 ARG A O 1
ATOM 940 N N . SER A 1 108 ? 6.574 2.132 -18.481 1.00 88.81 108 SER A N 1
ATOM 941 C CA . SER A 1 108 ? 5.840 2.556 -19.681 1.00 88.81 108 SER A CA 1
ATOM 942 C C . SER A 1 108 ? 6.364 3.886 -20.218 1.00 88.81 108 SER A C 1
ATOM 944 O O . SER A 1 108 ? 6.644 3.993 -21.412 1.00 88.81 108 SER A O 1
ATOM 946 N N . PHE A 1 109 ? 6.592 4.859 -19.337 1.00 87.81 109 PHE A N 1
ATOM 947 C CA . PHE A 1 109 ? 7.084 6.178 -19.687 1.00 87.81 109 PHE A CA 1
ATOM 948 C C . PHE A 1 109 ? 8.492 6.086 -20.262 1.00 87.81 109 PHE A C 1
ATOM 950 O O . PHE A 1 109 ? 8.694 6.458 -21.411 1.00 87.81 109 PHE A O 1
ATOM 957 N N . VAL A 1 110 ? 9.441 5.483 -19.538 1.00 86.12 110 VAL A N 1
ATOM 958 C CA . VAL A 1 110 ? 10.823 5.328 -20.017 1.00 86.12 110 VAL A CA 1
ATOM 959 C C . VAL A 1 110 ? 10.851 4.521 -21.307 1.00 86.12 110 VAL A C 1
ATOM 961 O O . VAL A 1 110 ? 11.499 4.930 -22.264 1.00 86.12 110 VAL A O 1
ATOM 964 N N . ARG A 1 111 ? 10.115 3.405 -21.398 1.00 89.06 111 ARG A N 1
ATOM 965 C CA . ARG A 1 111 ? 10.100 2.607 -22.630 1.00 89.06 111 ARG A CA 1
ATOM 966 C C . ARG A 1 111 ? 9.521 3.385 -23.806 1.00 89.06 111 ARG A C 1
ATOM 968 O O . ARG A 1 111 ? 10.071 3.285 -24.898 1.00 89.06 111 ARG A O 1
ATOM 975 N N . SER A 1 112 ? 8.422 4.111 -23.615 1.00 87.69 112 SER A N 1
ATOM 976 C CA . SER A 1 112 ? 7.790 4.875 -24.694 1.00 87.69 112 SER A CA 1
ATOM 977 C C . SER A 1 112 ? 8.655 6.059 -25.113 1.00 87.69 112 SER A C 1
ATOM 979 O O . SER A 1 112 ? 8.920 6.204 -26.302 1.00 87.69 112 SER A O 1
ATOM 981 N N . PHE A 1 113 ? 9.165 6.824 -24.148 1.00 85.62 113 PHE A N 1
ATOM 982 C CA . PHE A 1 113 ? 9.992 8.000 -24.370 1.00 85.62 113 PHE A CA 1
ATOM 983 C C . PHE A 1 113 ? 11.326 7.631 -25.007 1.00 85.62 113 PHE A C 1
ATOM 985 O O . PHE A 1 113 ? 11.664 8.156 -26.060 1.00 85.62 113 PHE A O 1
ATOM 992 N N . VAL A 1 114 ? 12.062 6.669 -24.441 1.00 84.88 114 VAL A N 1
ATOM 993 C CA . VAL A 1 114 ? 13.336 6.222 -25.021 1.00 84.88 114 VAL A CA 1
ATOM 994 C C . VAL A 1 114 ? 13.099 5.660 -26.416 1.00 84.88 114 VAL A C 1
ATOM 996 O O . VAL A 1 114 ? 13.816 6.012 -27.347 1.00 84.88 114 VAL A O 1
ATOM 999 N N . ARG A 1 115 ? 12.067 4.831 -26.612 1.00 88.12 115 ARG A N 1
ATOM 1000 C CA . ARG A 1 115 ? 11.789 4.269 -27.937 1.00 88.12 115 ARG A CA 1
ATOM 1001 C C . ARG A 1 115 ? 11.405 5.344 -28.947 1.00 88.12 115 ARG A C 1
ATOM 1003 O O . ARG A 1 115 ? 11.854 5.252 -30.086 1.00 88.12 115 ARG A O 1
ATOM 1010 N N . SER A 1 116 ? 10.576 6.317 -28.578 1.00 87.12 116 SER A N 1
ATOM 1011 C CA . SER A 1 116 ? 10.139 7.374 -29.494 1.00 87.12 116 SER A CA 1
ATOM 1012 C C . SER A 1 116 ? 11.280 8.338 -29.799 1.00 87.12 116 SER A C 1
ATOM 1014 O O . SER A 1 116 ? 11.544 8.592 -30.972 1.00 87.12 116 SER A O 1
ATOM 1016 N N . PHE A 1 117 ? 11.998 8.788 -28.771 1.00 84.38 117 PHE A N 1
ATOM 1017 C CA . PHE A 1 117 ? 13.103 9.728 -28.881 1.00 84.38 117 PHE A CA 1
ATOM 1018 C C . PHE A 1 117 ? 14.279 9.122 -29.638 1.00 84.38 117 PHE A C 1
ATOM 1020 O O . PHE A 1 117 ? 14.718 9.689 -30.630 1.00 84.38 117 PHE A O 1
ATOM 1027 N N . VAL A 1 118 ? 14.751 7.932 -29.248 1.00 84.06 118 VAL A N 1
ATOM 1028 C CA . VAL A 1 118 ? 15.860 7.271 -29.954 1.00 84.06 118 VAL A CA 1
ATOM 1029 C C . VAL A 1 118 ? 15.461 6.995 -31.397 1.00 84.06 118 VAL A C 1
ATOM 1031 O O . VAL A 1 118 ? 16.228 7.282 -32.309 1.00 84.06 118 VAL A O 1
ATOM 1034 N N . ARG A 1 119 ? 14.242 6.500 -31.647 1.00 87.00 119 ARG A N 1
ATOM 1035 C CA . ARG A 1 119 ? 13.801 6.231 -33.019 1.00 87.00 119 ARG A CA 1
ATOM 1036 C C . ARG A 1 119 ? 13.691 7.506 -33.847 1.00 87.00 119 ARG A C 1
ATOM 1038 O O . ARG A 1 119 ? 14.080 7.472 -35.011 1.00 87.00 119 ARG A O 1
ATOM 1045 N N . SER A 1 120 ? 13.154 8.596 -33.302 1.00 86.75 120 SER A N 1
ATOM 1046 C CA . SER A 1 120 ? 12.998 9.849 -34.045 1.00 86.75 120 SER A CA 1
ATOM 1047 C C . SER A 1 120 ? 14.350 10.515 -34.283 1.00 86.75 120 SER A C 1
ATOM 1049 O O . SER A 1 120 ? 14.645 10.869 -35.423 1.00 86.75 120 SER A O 1
ATOM 1051 N N . PHE A 1 121 ? 15.187 10.595 -33.250 1.00 82.62 121 PHE A N 1
ATOM 1052 C CA . PHE A 1 121 ? 16.500 11.219 -33.297 1.00 82.62 121 PHE A CA 1
ATOM 1053 C C . PHE A 1 121 ? 17.451 10.450 -34.205 1.00 82.62 121 PHE A C 1
ATOM 1055 O O . PHE A 1 121 ? 18.002 11.028 -35.133 1.00 82.62 121 PHE A O 1
ATOM 1062 N N . VAL A 1 122 ? 17.591 9.133 -34.020 1.00 84.06 122 VAL A N 1
ATOM 1063 C CA . VAL A 1 122 ? 18.454 8.316 -34.887 1.00 84.06 122 VAL A CA 1
ATOM 1064 C C . VAL A 1 122 ? 17.959 8.389 -36.324 1.00 84.06 122 VAL A C 1
ATOM 1066 O O . VAL A 1 122 ? 18.752 8.603 -37.236 1.00 84.06 122 VAL A O 1
ATOM 1069 N N . ARG A 1 123 ? 16.646 8.282 -36.559 1.00 86.88 123 ARG A N 1
ATOM 1070 C CA . ARG A 1 123 ? 16.109 8.358 -37.921 1.00 86.88 123 ARG A CA 1
ATOM 1071 C C . ARG A 1 123 ? 16.340 9.726 -38.554 1.00 86.88 123 ARG A C 1
ATOM 1073 O O . ARG A 1 123 ? 16.683 9.767 -39.732 1.00 86.88 123 ARG A O 1
ATOM 1080 N N . SER A 1 124 ? 16.139 10.824 -37.827 1.00 86.00 124 SER A N 1
ATOM 1081 C CA . SER A 1 124 ? 16.322 12.172 -38.373 1.00 86.00 124 SER A CA 1
ATOM 1082 C C . SER A 1 124 ? 17.800 12.479 -38.591 1.00 86.00 124 SER A C 1
ATOM 1084 O O . SER A 1 124 ? 18.165 12.922 -39.679 1.00 86.00 124 SER A O 1
ATOM 1086 N N . PHE A 1 125 ? 18.647 12.163 -37.612 1.00 82.19 125 PHE A N 1
ATOM 1087 C CA . PHE A 1 125 ? 20.079 12.406 -37.657 1.00 82.19 125 PHE A CA 1
ATOM 1088 C C . PHE A 1 125 ? 20.734 11.580 -38.755 1.00 82.19 125 PHE A C 1
ATOM 1090 O O . PHE A 1 125 ? 21.358 12.152 -39.641 1.00 82.19 125 PHE A O 1
ATOM 1097 N N . VAL A 1 126 ? 20.520 10.259 -38.775 1.00 83.19 126 VAL A N 1
ATOM 1098 C CA . VAL A 1 126 ? 21.085 9.384 -39.813 1.00 83.19 126 VAL A CA 1
ATOM 1099 C C . VAL A 1 126 ? 20.580 9.807 -41.186 1.00 83.19 126 VAL A C 1
ATOM 1101 O O . VAL A 1 126 ? 21.376 9.956 -42.106 1.00 83.19 126 VAL A O 1
ATOM 1104 N N . ARG A 1 127 ? 19.277 10.072 -41.347 1.00 86.12 127 ARG A N 1
ATOM 1105 C CA . ARG A 1 127 ? 18.741 10.495 -42.648 1.00 86.12 127 ARG A CA 1
ATOM 1106 C C . ARG A 1 127 ? 19.319 11.834 -43.095 1.00 86.12 127 ARG A C 1
ATOM 1108 O O . ARG A 1 127 ? 19.629 11.975 -44.273 1.00 86.12 127 ARG A O 1
ATOM 1115 N N . SER A 1 128 ? 19.441 12.802 -42.192 1.00 85.06 128 SER A N 1
ATOM 1116 C CA . SER A 1 128 ? 19.988 14.126 -42.494 1.00 85.06 128 SER A CA 1
ATOM 1117 C C . SER A 1 128 ? 21.472 14.040 -42.829 1.00 85.06 128 SER A C 1
ATOM 1119 O O . SER A 1 128 ? 21.878 14.487 -43.898 1.00 85.06 128 SER A O 1
ATOM 1121 N N . PHE A 1 129 ? 22.254 13.393 -41.966 1.00 80.50 129 PHE A N 1
ATOM 1122 C CA . PHE A 1 129 ? 23.696 13.246 -42.106 1.00 80.50 129 PHE A CA 1
ATOM 1123 C C . PHE A 1 129 ? 24.066 12.437 -43.345 1.00 80.50 129 PHE A C 1
ATOM 1125 O O . PHE A 1 129 ? 24.843 12.905 -44.167 1.00 80.50 129 PHE A O 1
ATOM 1132 N N . VAL A 1 130 ? 23.465 11.260 -43.545 1.00 81.94 130 VAL A N 1
ATOM 1133 C CA . VAL A 1 130 ? 23.731 10.445 -44.739 1.00 81.94 130 VAL A CA 1
ATOM 1134 C C . VAL A 1 130 ? 23.330 11.216 -45.989 1.00 81.94 130 VAL A C 1
ATOM 1136 O O . VAL A 1 130 ? 24.102 11.283 -46.940 1.00 81.94 130 VAL A O 1
ATOM 1139 N N . ARG A 1 131 ? 22.157 11.860 -46.003 1.00 85.56 131 ARG A N 1
ATOM 1140 C CA . ARG A 1 131 ? 21.721 12.626 -47.176 1.00 85.56 131 ARG A CA 1
ATOM 1141 C C . ARG A 1 131 ? 22.638 13.810 -47.458 1.00 85.56 131 ARG A C 1
ATOM 1143 O O . ARG A 1 131 ? 22.924 14.054 -48.627 1.00 85.56 131 ARG A O 1
ATOM 1150 N N . SER A 1 132 ? 23.064 14.557 -46.443 1.00 83.62 132 SER A N 1
ATOM 1151 C CA . SER A 1 132 ? 23.911 15.736 -46.624 1.00 83.62 132 SER A CA 1
ATOM 1152 C C . SER A 1 132 ? 25.329 15.338 -47.015 1.00 83.62 132 SER A C 1
ATOM 1154 O O . SER A 1 132 ? 25.834 15.855 -48.009 1.00 83.62 132 SER A O 1
ATOM 1156 N N . PHE A 1 133 ? 25.920 14.375 -46.307 1.00 80.44 133 PHE A N 1
ATOM 1157 C CA . PHE A 1 133 ? 27.273 13.890 -46.537 1.00 80.44 133 PHE A CA 1
ATOM 1158 C C . PHE A 1 133 ? 27.397 13.180 -47.880 1.00 80.44 133 PHE A C 1
ATOM 1160 O O . PHE A 1 133 ? 28.242 13.552 -48.684 1.00 80.44 133 PHE A O 1
ATOM 1167 N N . VAL A 1 134 ? 26.523 12.214 -48.184 1.00 81.50 134 VAL A N 1
ATOM 1168 C CA . VAL A 1 134 ? 26.572 11.513 -49.477 1.00 81.50 134 VAL A CA 1
ATOM 1169 C C . VAL A 1 134 ? 26.344 12.504 -50.610 1.00 81.50 134 VAL A C 1
ATOM 1171 O O . VAL A 1 134 ? 27.088 12.501 -51.585 1.00 81.50 134 VAL A O 1
ATOM 1174 N N . ARG A 1 135 ? 25.367 13.410 -50.488 1.00 83.88 135 ARG A N 1
ATOM 1175 C CA . ARG A 1 135 ? 25.117 14.403 -51.538 1.00 83.88 135 ARG A CA 1
ATOM 1176 C C . ARG A 1 135 ? 26.291 15.361 -51.711 1.00 83.88 135 ARG A C 1
ATOM 1178 O O . ARG A 1 135 ? 26.610 15.684 -52.852 1.00 83.88 135 ARG A O 1
ATOM 1185 N N . SER A 1 136 ? 26.902 15.843 -50.630 1.00 83.06 136 SER A N 1
ATOM 1186 C CA . SER A 1 136 ? 28.017 16.788 -50.710 1.00 83.06 136 SER A CA 1
ATOM 1187 C C . SER A 1 136 ? 29.276 16.108 -51.232 1.00 83.06 136 SER A C 1
ATOM 1189 O O . SER A 1 136 ? 29.880 16.630 -52.164 1.00 83.06 136 SER A O 1
ATOM 1191 N N . PHE A 1 137 ? 29.609 14.928 -50.708 1.00 80.00 137 PHE A N 1
ATOM 1192 C CA . PHE A 1 137 ? 30.774 14.146 -51.092 1.00 80.00 137 PHE A CA 1
ATOM 1193 C C . PHE A 1 137 ? 30.673 13.668 -52.535 1.00 80.00 137 PHE A C 1
ATOM 1195 O O . PHE A 1 137 ? 31.564 13.947 -53.327 1.00 80.00 137 PHE A O 1
ATOM 1202 N N . VAL A 1 138 ? 29.566 13.026 -52.926 1.00 82.44 138 VAL A N 1
ATOM 1203 C CA . VAL A 1 138 ? 29.382 12.575 -54.314 1.00 82.44 138 VAL A CA 1
ATOM 1204 C C . VAL A 1 138 ? 29.412 13.773 -55.253 1.00 82.44 138 VAL A C 1
ATOM 1206 O O . VAL A 1 138 ? 30.114 13.747 -56.258 1.00 82.44 138 VAL A O 1
ATOM 1209 N N . ARG A 1 139 ? 28.715 14.868 -54.925 1.00 83.94 139 ARG A N 1
ATOM 1210 C CA . ARG A 1 139 ? 28.721 16.058 -55.782 1.00 83.94 139 ARG A CA 1
ATOM 1211 C C . ARG A 1 139 ? 30.105 16.691 -55.881 1.00 83.94 139 ARG A C 1
ATOM 1213 O O . ARG A 1 139 ? 30.469 17.113 -56.974 1.00 83.94 139 ARG A O 1
ATOM 1220 N N . SER A 1 140 ? 30.849 16.807 -54.783 1.00 82.88 140 SER A N 1
ATOM 1221 C CA . SER A 1 140 ? 32.168 17.443 -54.781 1.00 82.88 140 SER A CA 1
ATOM 1222 C C . SER A 1 140 ? 33.199 16.560 -55.469 1.00 82.88 140 SER A C 1
ATOM 1224 O O . SER A 1 140 ? 33.881 17.051 -56.362 1.00 82.88 140 SER A O 1
ATOM 1226 N N . PHE A 1 141 ? 33.247 15.274 -55.124 1.00 80.50 141 PHE A N 1
ATOM 1227 C CA . PHE A 1 141 ? 34.175 14.297 -55.673 1.00 80.50 141 PHE A CA 1
ATOM 1228 C C . PHE A 1 141 ? 33.924 14.068 -57.158 1.00 80.50 141 PHE A C 1
ATOM 1230 O O . PHE A 1 141 ? 34.838 14.231 -57.954 1.00 80.50 141 PHE A O 1
ATOM 1237 N N . VAL A 1 142 ? 32.683 13.779 -57.567 1.00 81.06 142 VAL A N 1
ATOM 1238 C CA . VAL A 1 142 ? 32.370 13.584 -58.991 1.00 81.06 142 VAL A CA 1
ATOM 1239 C C . VAL A 1 142 ? 32.671 14.862 -59.763 1.00 81.06 142 VAL A C 1
ATOM 1241 O O . VAL A 1 142 ? 33.333 14.812 -60.795 1.00 81.06 142 VAL A O 1
ATOM 1244 N N . ARG A 1 143 ? 32.264 16.034 -59.261 1.00 83.31 143 ARG A N 1
ATOM 1245 C CA . ARG A 1 143 ? 32.535 17.296 -59.961 1.00 83.31 143 ARG A CA 1
ATOM 1246 C C . ARG A 1 143 ? 34.028 17.599 -60.046 1.00 83.31 143 ARG A C 1
ATOM 1248 O O . ARG A 1 143 ? 34.464 18.063 -61.095 1.00 83.31 143 ARG A O 1
ATOM 1255 N N . SER A 1 144 ? 34.797 17.396 -58.980 1.00 82.00 144 SER A N 1
ATOM 1256 C CA . SER A 1 144 ? 36.230 17.702 -58.960 1.00 82.00 144 SER A CA 1
ATOM 1257 C C . SER A 1 144 ? 37.016 16.696 -59.788 1.00 82.00 144 SER A C 1
ATOM 1259 O O . SER A 1 144 ? 37.800 17.111 -60.639 1.00 82.00 144 SER A O 1
ATOM 1261 N N . PHE A 1 145 ? 36.752 15.403 -59.609 1.00 79.81 145 PHE A N 1
ATOM 1262 C CA . PHE A 1 145 ? 37.411 14.321 -60.320 1.00 79.81 145 PHE A CA 1
ATOM 1263 C C . PHE A 1 145 ? 37.099 14.379 -61.809 1.00 79.81 145 PHE A C 1
ATOM 1265 O O . PHE A 1 145 ? 38.026 14.479 -62.602 1.00 79.81 145 PHE A O 1
ATOM 1272 N N . VAL A 1 146 ? 35.820 14.427 -62.203 1.00 81.38 146 VAL A N 1
ATOM 1273 C CA . VAL A 1 146 ? 35.442 14.508 -63.623 1.00 81.38 146 VAL A CA 1
ATOM 1274 C C . VAL A 1 146 ? 36.011 15.777 -64.243 1.00 81.38 146 VAL A C 1
ATOM 1276 O O . VAL A 1 146 ? 36.640 15.709 -65.293 1.00 81.38 146 VAL A O 1
ATOM 1279 N N . ARG A 1 147 ? 35.879 16.940 -63.591 1.00 83.12 147 ARG A N 1
ATOM 1280 C CA . ARG A 1 147 ? 36.419 18.189 -64.147 1.00 83.12 147 ARG A CA 1
ATOM 1281 C C . ARG A 1 147 ? 37.939 18.152 -64.271 1.00 83.12 147 ARG A C 1
ATOM 1283 O O . ARG A 1 147 ? 38.454 18.615 -65.282 1.00 83.12 147 ARG A O 1
ATOM 1290 N N . SER A 1 148 ? 38.646 17.646 -63.265 1.00 82.94 148 SER A N 1
ATOM 1291 C CA . SER A 1 148 ? 40.108 17.545 -63.254 1.00 82.94 148 SER A CA 1
ATOM 1292 C C . SER A 1 148 ? 40.597 16.552 -64.302 1.00 82.94 148 SER A C 1
ATOM 1294 O O . SER A 1 148 ? 41.393 16.914 -65.166 1.00 82.94 148 SER A O 1
ATOM 1296 N N . PHE A 1 149 ? 40.069 15.331 -64.263 1.00 80.94 149 PHE A N 1
ATOM 1297 C CA . PHE A 1 149 ? 40.450 14.243 -65.145 1.00 80.94 149 PHE A CA 1
ATOM 1298 C C . PHE A 1 149 ? 40.137 14.584 -66.596 1.00 80.94 149 PHE A C 1
ATOM 1300 O O . PHE A 1 149 ? 41.047 14.577 -67.416 1.00 80.94 149 PHE A O 1
ATOM 1307 N N . VAL A 1 150 ? 38.900 14.987 -66.909 1.00 81.38 150 VAL A N 1
ATOM 1308 C CA . VAL A 1 150 ? 38.516 15.361 -68.278 1.00 81.38 150 VAL A CA 1
ATOM 1309 C C . VAL A 1 150 ? 39.351 16.542 -68.755 1.00 81.38 150 VAL A C 1
ATOM 1311 O O . VAL A 1 150 ? 39.905 16.489 -69.846 1.00 81.38 150 VAL A O 1
ATOM 1314 N N . ARG A 1 151 ? 39.523 17.594 -67.943 1.00 83.62 151 ARG A N 1
ATOM 1315 C CA . ARG A 1 151 ? 40.331 18.751 -68.353 1.00 83.62 151 ARG A CA 1
ATOM 1316 C C . ARG A 1 151 ? 41.791 18.376 -68.578 1.00 83.62 151 ARG A C 1
ATOM 1318 O O . ARG A 1 151 ? 42.376 18.849 -69.547 1.00 83.62 151 ARG A O 1
ATOM 1325 N N . SER A 1 152 ? 42.383 17.579 -67.693 1.00 84.12 152 SER A N 1
ATOM 1326 C CA . S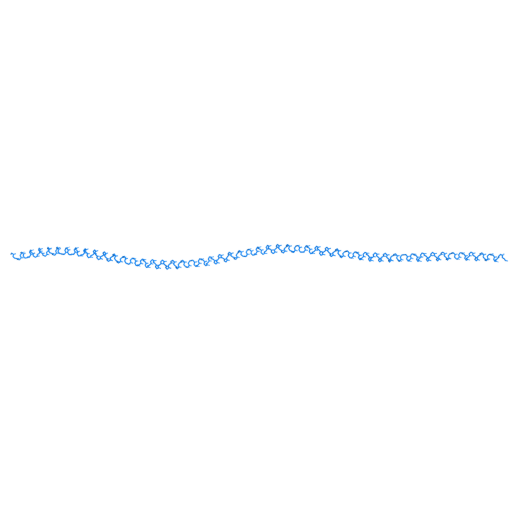ER A 1 152 ? 43.786 17.173 -67.786 1.00 84.12 152 SER A CA 1
ATOM 1327 C C . SER A 1 152 ? 44.004 16.241 -68.969 1.00 84.12 152 SER A C 1
ATOM 1329 O O . SER A 1 152 ? 44.860 16.524 -69.800 1.00 84.12 152 SER A O 1
ATOM 1331 N N . PHE A 1 153 ? 43.179 15.200 -69.092 1.00 81.81 153 PHE A N 1
ATOM 1332 C CA . PHE A 1 153 ? 43.238 14.217 -70.167 1.00 81.81 153 PHE A CA 1
ATOM 1333 C C . PHE A 1 153 ? 42.994 14.861 -71.529 1.00 81.81 153 PHE A C 1
ATOM 1335 O O . PHE A 1 153 ? 43.822 14.721 -72.421 1.00 81.81 153 PHE A O 1
ATOM 1342 N N . VAL A 1 154 ? 41.919 15.639 -71.690 1.00 82.88 154 VAL A N 1
ATOM 1343 C CA . VAL A 1 154 ? 41.642 16.335 -72.956 1.00 82.88 154 VAL A CA 1
ATOM 1344 C C . VAL A 1 154 ? 42.775 17.302 -73.277 1.00 82.88 154 VAL A C 1
ATOM 1346 O O . VAL A 1 154 ? 43.278 17.304 -74.395 1.00 82.88 154 VAL A O 1
ATOM 1349 N N . ARG A 1 155 ? 43.245 18.096 -72.306 1.00 84.50 155 ARG A N 1
ATOM 1350 C CA . ARG A 1 155 ? 44.338 19.045 -72.552 1.00 84.50 155 ARG A CA 1
ATOM 1351 C C . ARG A 1 155 ? 45.642 18.341 -72.915 1.00 84.50 155 ARG A C 1
ATOM 1353 O O . ARG A 1 155 ? 46.328 18.817 -73.814 1.00 84.50 155 ARG A O 1
ATOM 1360 N N . SER A 1 156 ? 46.015 17.268 -72.222 1.00 85.44 156 SER A N 1
ATOM 1361 C CA . SER A 1 156 ? 47.268 16.550 -72.463 1.00 85.44 156 SER A CA 1
ATOM 1362 C C . SER A 1 156 ? 47.210 15.772 -73.771 1.00 85.44 156 SER A C 1
ATOM 1364 O O . SER A 1 156 ? 48.130 15.897 -74.577 1.00 85.44 156 SER A O 1
ATOM 1366 N N . PHE A 1 157 ? 46.112 15.058 -74.021 1.00 83.00 157 PHE A N 1
ATOM 1367 C CA . PHE A 1 157 ? 45.889 14.296 -75.239 1.00 83.00 157 PHE A CA 1
ATOM 1368 C C . PHE A 1 157 ? 45.845 15.216 -76.454 1.00 83.00 157 PHE A C 1
ATOM 1370 O O . PHE A 1 157 ? 46.657 15.048 -77.356 1.00 83.00 157 PHE A O 1
ATOM 1377 N N . VAL A 1 158 ? 44.993 16.249 -76.450 1.00 82.94 158 VAL A N 1
ATOM 1378 C CA . VAL A 1 158 ? 44.901 17.204 -77.566 1.00 82.94 158 VAL A CA 1
ATOM 1379 C C . VAL A 1 158 ? 46.238 17.904 -77.773 1.00 82.94 158 VAL A C 1
ATOM 1381 O O . VAL A 1 158 ? 46.728 17.957 -78.896 1.00 82.94 158 VAL A O 1
ATOM 1384 N N . ARG A 1 159 ? 46.892 18.393 -76.712 1.00 83.88 159 ARG A N 1
ATOM 1385 C CA . ARG A 1 159 ? 48.188 19.071 -76.856 1.00 83.88 159 ARG A CA 1
ATOM 1386 C C . ARG A 1 159 ? 49.265 18.136 -77.396 1.00 83.88 159 ARG A C 1
ATOM 1388 O O . ARG A 1 159 ? 50.037 18.564 -78.246 1.00 83.88 159 ARG A O 1
ATOM 1395 N N . SER A 1 160 ? 49.352 16.906 -76.897 1.00 85.19 160 SER A N 1
ATOM 1396 C CA . SER A 1 160 ? 50.362 15.935 -77.324 1.00 85.19 160 SER A CA 1
ATOM 1397 C C . SER A 1 160 ? 50.103 15.471 -78.751 1.00 85.19 160 SER A C 1
ATOM 1399 O O . SER A 1 160 ? 50.998 15.548 -79.589 1.00 85.19 160 SER A O 1
ATOM 1401 N N . PHE A 1 161 ? 48.864 15.077 -79.047 1.00 82.56 161 PHE A N 1
ATOM 1402 C CA . PHE A 1 161 ? 48.446 14.618 -80.363 1.00 82.56 161 PHE A CA 1
ATOM 1403 C C . PHE A 1 161 ? 48.625 15.716 -81.407 1.00 82.56 161 PHE A C 1
ATOM 1405 O O . PHE A 1 161 ? 49.357 15.509 -82.366 1.00 82.56 161 PHE A O 1
ATOM 1412 N N . VAL A 1 162 ? 48.066 16.912 -81.187 1.00 82.88 162 VAL A N 1
ATOM 1413 C CA . VAL A 1 162 ? 48.206 18.038 -82.124 1.00 82.88 162 VAL A CA 1
ATOM 1414 C C . VAL A 1 162 ? 49.674 18.416 -82.279 1.00 82.88 162 VAL A C 1
ATOM 1416 O O . VAL A 1 162 ? 50.153 18.534 -83.400 1.00 82.88 162 VAL A O 1
ATOM 1419 N N . ARG A 1 163 ? 50.437 18.554 -81.186 1.00 83.94 163 ARG A N 1
ATOM 1420 C CA . ARG A 1 163 ? 51.856 18.928 -81.286 1.00 83.94 163 ARG A CA 1
ATOM 1421 C C . ARG A 1 163 ? 52.673 17.870 -82.016 1.00 83.94 163 ARG A C 1
ATOM 1423 O O . ARG A 1 163 ? 53.511 18.241 -82.829 1.00 83.94 163 ARG A O 1
ATOM 1430 N N . SER A 1 164 ? 52.475 16.590 -81.718 1.00 84.69 164 SER A N 1
ATOM 1431 C CA . SER A 1 164 ? 53.220 15.493 -82.339 1.00 84.69 164 SER A CA 1
ATOM 1432 C C . SER A 1 164 ? 52.835 15.332 -83.804 1.00 84.69 164 SER A C 1
ATOM 1434 O O . SER A 1 164 ? 53.711 15.334 -84.666 1.00 84.69 164 SER A O 1
ATOM 1436 N N . PHE A 1 165 ? 51.534 15.289 -84.095 1.00 82.75 165 PHE A N 1
ATOM 1437 C CA . PHE A 1 165 ? 51.004 15.158 -85.445 1.00 82.75 165 PHE A CA 1
ATOM 1438 C C . PHE A 1 165 ? 51.415 16.342 -86.315 1.00 82.75 165 PHE A C 1
ATOM 1440 O O . PHE A 1 165 ? 52.064 16.134 -87.333 1.00 82.75 165 PHE A O 1
ATOM 1447 N N . VAL A 1 166 ? 51.154 17.583 -85.886 1.00 82.00 166 VAL A N 1
ATOM 1448 C CA . VAL A 1 166 ? 51.542 18.784 -86.642 1.00 82.00 166 VAL A CA 1
ATOM 1449 C C . VAL A 1 166 ? 53.056 18.845 -86.802 1.00 82.00 166 VAL A C 1
ATOM 1451 O O . VAL A 1 166 ? 53.537 19.051 -87.910 1.00 82.00 166 VAL A O 1
ATOM 1454 N N . ARG A 1 167 ? 53.842 18.617 -85.742 1.00 83.38 167 ARG A N 1
ATOM 1455 C CA . ARG A 1 167 ? 55.309 18.672 -85.848 1.00 83.38 167 ARG A CA 1
ATOM 1456 C C . ARG A 1 167 ? 55.854 17.593 -86.776 1.00 83.38 167 ARG A C 1
ATOM 1458 O O . ARG A 1 167 ? 56.746 17.896 -87.560 1.00 83.38 167 ARG A O 1
ATOM 1465 N N . SER A 1 168 ? 55.369 16.360 -86.673 1.00 84.38 168 SER A N 1
ATOM 1466 C CA . SER A 1 168 ? 55.819 15.245 -87.509 1.00 84.38 168 SER A CA 1
ATOM 1467 C C . SER A 1 168 ? 55.397 15.451 -88.959 1.00 84.38 168 SER A C 1
ATOM 1469 O O . SER A 1 168 ? 56.240 15.402 -89.851 1.00 84.38 168 SER A O 1
ATOM 1471 N N . PHE A 1 169 ? 54.123 15.776 -89.182 1.00 82.88 169 PHE A N 1
ATOM 1472 C CA . PHE A 1 169 ? 53.564 16.016 -90.504 1.00 82.88 169 PHE A CA 1
ATOM 1473 C C . PHE A 1 169 ? 54.248 17.197 -91.188 1.00 82.88 169 PHE A C 1
ATOM 1475 O O . PHE A 1 169 ? 54.822 17.016 -92.255 1.00 82.88 169 PHE A O 1
ATOM 1482 N N . VAL A 1 170 ? 54.302 18.372 -90.550 1.00 82.31 170 VAL A N 1
ATOM 1483 C CA . VAL A 1 170 ? 54.967 19.559 -91.112 1.00 82.31 170 VAL A CA 1
ATOM 1484 C C . VAL A 1 170 ? 56.447 19.281 -91.341 1.00 82.31 170 VAL A C 1
ATOM 1486 O O . VAL A 1 170 ? 56.952 19.552 -92.423 1.00 82.31 170 VAL A O 1
ATOM 1489 N N . ARG A 1 171 ? 57.164 18.693 -90.374 1.00 82.69 171 ARG A N 1
ATOM 1490 C CA . ARG A 1 171 ? 58.600 18.426 -90.543 1.00 82.69 171 ARG A CA 1
ATOM 1491 C C . ARG A 1 171 ? 58.864 17.423 -91.659 1.00 82.69 171 ARG A C 1
ATOM 1493 O O . ARG A 1 171 ? 59.791 17.639 -92.429 1.00 82.69 171 ARG A O 1
ATOM 1500 N N . SER A 1 172 ? 58.101 16.337 -91.732 1.00 84.19 172 SER A N 1
ATOM 1501 C CA . SER A 1 172 ? 58.270 15.302 -92.753 1.00 84.19 172 SER A CA 1
ATOM 1502 C C . SER A 1 172 ? 57.890 15.830 -94.131 1.00 84.19 172 SER A C 1
ATOM 1504 O O . SER A 1 172 ? 58.694 15.755 -95.059 1.00 84.19 172 SER A O 1
ATOM 1506 N N . PHE A 1 173 ? 56.712 16.446 -94.242 1.00 84.62 173 PHE A N 1
ATOM 1507 C CA . PHE A 1 173 ? 56.196 16.996 -95.487 1.00 84.62 173 PHE A CA 1
ATOM 1508 C C . PHE A 1 173 ? 57.092 18.116 -96.014 1.00 84.62 173 PHE A C 1
ATOM 1510 O O . PHE A 1 173 ? 57.593 18.001 -97.126 1.00 84.62 173 PHE A O 1
ATOM 1517 N N . VAL A 1 174 ? 57.394 19.140 -95.204 1.00 83.06 174 VAL A N 1
ATOM 1518 C CA . VAL A 1 174 ? 58.269 20.252 -95.616 1.00 83.06 174 VAL A CA 1
ATOM 1519 C C . VAL A 1 174 ? 59.663 19.739 -95.957 1.00 83.06 174 VAL A C 1
ATOM 1521 O O . VAL A 1 174 ? 60.199 20.097 -96.999 1.00 83.06 174 VAL A O 1
ATOM 1524 N N . ARG A 1 175 ? 60.262 18.862 -95.139 1.00 82.25 175 ARG A N 1
ATOM 1525 C CA . ARG A 1 175 ? 61.611 18.346 -95.425 1.00 82.25 175 ARG A CA 1
ATOM 1526 C C . ARG A 1 175 ? 61.642 17.501 -96.693 1.00 82.25 175 ARG A C 1
ATOM 1528 O O . ARG A 1 175 ? 62.581 17.644 -97.470 1.00 82.25 175 ARG A O 1
ATOM 1535 N N . SER A 1 176 ? 60.665 16.621 -96.893 1.00 84.25 176 SER A N 1
ATOM 1536 C CA . SER A 1 176 ? 60.575 15.780 -98.090 1.00 84.25 176 SER A CA 1
ATOM 1537 C C . SER A 1 176 ? 60.336 16.633 -99.332 1.00 84.25 176 SER A C 1
ATOM 1539 O O . SER A 1 176 ? 61.085 16.526 -100.303 1.00 84.25 176 SER A O 1
ATOM 1541 N N . PHE A 1 177 ? 59.369 17.550 -99.262 1.00 85.19 177 PHE A N 1
ATOM 1542 C CA . PHE A 1 177 ? 59.018 18.453 -100.350 1.00 85.19 177 PHE A CA 1
ATOM 1543 C C . PHE A 1 177 ? 60.190 19.362 -100.730 1.00 85.19 177 PHE A C 1
ATOM 1545 O O . PHE A 1 177 ? 60.618 19.335 -101.878 1.00 85.19 177 PHE A O 1
ATOM 1552 N N . VAL A 1 178 ? 60.790 20.078 -99.770 1.00 83.81 178 VAL A N 1
ATOM 1553 C CA . VAL A 1 178 ? 61.952 20.952 -100.014 1.00 83.81 178 VAL A CA 1
ATOM 1554 C C . VAL A 1 178 ? 63.137 20.149 -100.540 1.00 83.81 178 VAL A C 1
ATOM 1556 O O . VAL A 1 178 ? 63.764 20.559 -101.510 1.00 83.81 178 VAL A O 1
ATOM 1559 N N . ARG A 1 179 ? 63.447 18.981 -99.961 1.00 83.12 179 ARG A N 1
ATOM 1560 C CA . ARG A 1 179 ? 64.580 18.164 -100.424 1.00 83.12 179 ARG A CA 1
ATOM 1561 C C . ARG A 1 179 ? 64.355 17.6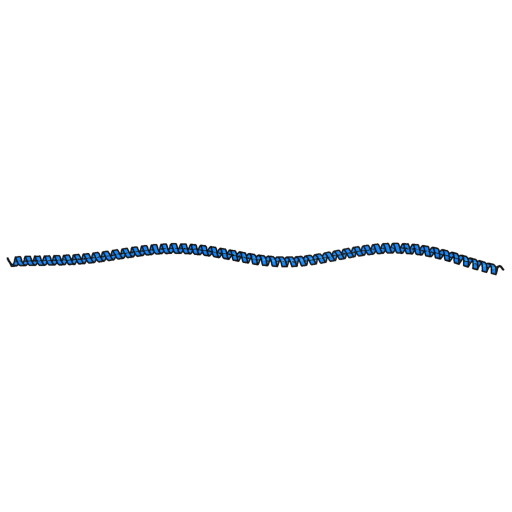33 -101.836 1.00 83.12 179 ARG A C 1
ATOM 1563 O O . ARG A 1 179 ? 65.292 17.643 -102.630 1.00 83.12 179 ARG A O 1
ATOM 1570 N N . SER A 1 180 ? 63.149 17.162 -102.142 1.00 84.00 180 SER A N 1
ATOM 1571 C CA . SER A 1 180 ? 62.786 16.690 -103.480 1.00 84.00 180 SER A CA 1
ATOM 1572 C C . SER A 1 180 ? 62.841 17.834 -104.490 1.00 84.00 180 SER A C 1
ATOM 1574 O O . SER A 1 180 ? 63.505 17.711 -105.517 1.00 84.00 180 SER A O 1
ATOM 1576 N N . PHE A 1 181 ? 62.243 18.977 -104.149 1.00 84.31 181 PHE A N 1
ATOM 1577 C CA . PHE A 1 181 ? 62.219 20.173 -104.982 1.00 84.31 181 PHE A CA 1
ATOM 1578 C C . PHE A 1 181 ? 63.630 20.697 -105.262 1.00 84.31 181 PHE A C 1
ATOM 1580 O O . PHE A 1 181 ? 64.015 20.800 -106.422 1.00 84.31 181 PHE A O 1
ATOM 1587 N N . VAL A 1 182 ? 64.451 20.917 -104.229 1.00 83.44 182 VAL A N 1
ATOM 1588 C CA . VAL A 1 182 ? 65.844 21.377 -104.375 1.00 83.44 182 VAL A CA 1
ATOM 1589 C C . VAL A 1 182 ? 66.670 20.373 -105.174 1.00 83.44 182 VAL A C 1
ATOM 1591 O O . VAL A 1 182 ? 67.416 20.774 -106.064 1.00 83.44 182 VAL A O 1
ATOM 1594 N N . ARG A 1 183 ? 66.540 19.063 -104.919 1.00 82.25 183 ARG A N 1
ATOM 1595 C CA . ARG A 1 183 ? 67.303 18.035 -105.649 1.00 82.25 183 ARG A CA 1
ATOM 1596 C C . ARG A 1 183 ? 66.883 17.939 -107.114 1.00 82.25 183 ARG A C 1
ATOM 1598 O O . ARG A 1 183 ? 67.737 17.738 -107.971 1.00 82.25 183 ARG A O 1
ATOM 1605 N N . SER A 1 184 ? 65.589 18.058 -107.401 1.00 81.44 184 SER A N 1
ATOM 1606 C CA . SER A 1 184 ? 65.073 18.101 -108.769 1.00 81.44 184 SER A CA 1
ATOM 1607 C C . SER A 1 184 ? 65.567 19.354 -109.491 1.00 81.44 184 SER A C 1
ATOM 1609 O O . SER A 1 184 ? 66.152 19.252 -110.566 1.00 81.44 184 SER A O 1
ATOM 1611 N N . PHE A 1 185 ? 65.431 20.518 -108.851 1.00 82.06 185 PHE A N 1
ATOM 1612 C CA . PHE A 1 185 ? 65.832 21.810 -109.397 1.00 82.06 185 PHE A CA 1
ATOM 1613 C C . PHE A 1 185 ? 67.339 21.876 -109.672 1.00 82.06 185 PHE A C 1
ATOM 1615 O O . PHE A 1 185 ? 67.745 22.178 -110.788 1.00 82.06 185 PHE A O 1
ATOM 1622 N N . THR A 1 186 ? 68.177 21.489 -108.706 1.00 80.75 186 THR A N 1
ATOM 1623 C CA . THR A 1 186 ? 69.645 21.440 -108.865 1.00 80.75 186 THR A CA 1
ATOM 1624 C C . THR A 1 186 ? 70.093 20.439 -109.924 1.00 80.75 186 THR A C 1
ATOM 1626 O O . THR A 1 186 ? 70.980 20.754 -110.708 1.00 80.75 186 THR A O 1
ATOM 1629 N N . ARG A 1 187 ? 69.473 19.252 -110.010 1.00 79.00 187 ARG A N 1
ATOM 1630 C CA . ARG A 1 187 ? 69.754 18.298 -111.099 1.00 79.00 187 ARG A CA 1
ATOM 1631 C C . ARG A 1 187 ? 69.339 18.841 -112.458 1.00 79.00 187 ARG A C 1
ATOM 1633 O O . ARG A 1 187 ? 70.059 18.623 -113.425 1.00 79.00 187 ARG A O 1
ATOM 1640 N N . SER A 1 188 ? 68.190 19.505 -112.541 1.00 77.06 188 SER A N 1
ATOM 1641 C CA . SER A 1 188 ? 67.722 20.127 -113.778 1.00 77.06 188 SER A CA 1
ATOM 1642 C C . SER A 1 188 ? 68.680 21.230 -114.227 1.00 77.06 188 SER A C 1
ATOM 1644 O O . SER A 1 188 ? 69.096 21.234 -115.381 1.00 77.06 188 SER A O 1
ATOM 1646 N N . LEU A 1 189 ? 69.095 22.099 -113.301 1.00 74.81 189 LEU A N 1
ATOM 1647 C CA . LEU A 1 189 ? 70.038 23.188 -113.551 1.00 74.81 189 LEU A CA 1
ATOM 1648 C C . LEU A 1 189 ? 71.427 22.660 -113.948 1.00 74.81 189 LEU A C 1
ATOM 1650 O O . LEU A 1 189 ? 71.997 23.099 -114.937 1.00 74.81 189 LEU A O 1
ATOM 1654 N N . ALA A 1 190 ? 71.952 21.659 -113.234 1.00 72.88 190 ALA A N 1
ATOM 1655 C CA . ALA A 1 190 ? 73.238 21.041 -113.560 1.00 72.88 190 ALA A CA 1
ATOM 1656 C C . ALA A 1 190 ? 73.218 20.355 -114.934 1.00 72.88 190 ALA A C 1
ATOM 1658 O O . ALA A 1 190 ? 74.182 20.454 -115.686 1.00 72.88 190 ALA A O 1
ATOM 1659 N N . ARG A 1 191 ? 72.112 19.687 -115.296 1.00 72.06 191 ARG A N 1
ATOM 1660 C CA . ARG A 1 191 ? 71.947 19.106 -116.637 1.00 72.06 191 ARG A CA 1
ATOM 1661 C C . ARG A 1 191 ? 71.818 20.163 -117.729 1.00 72.06 191 ARG A C 1
ATOM 1663 O O . ARG A 1 191 ? 72.228 19.874 -118.845 1.00 72.06 191 ARG A O 1
ATOM 1670 N N . SER A 1 192 ? 71.227 21.328 -117.454 1.00 67.81 192 SER A N 1
ATOM 1671 C CA . SER A 1 192 ? 71.156 22.396 -118.457 1.00 67.81 192 SER A CA 1
ATOM 1672 C C . SER A 1 192 ? 72.514 23.070 -118.644 1.00 67.81 192 SER A C 1
ATOM 1674 O O . SER A 1 192 ? 72.881 23.340 -119.777 1.00 67.81 192 SER A O 1
ATOM 1676 N N . LEU A 1 193 ? 73.277 23.275 -117.564 1.00 66.50 193 LEU A N 1
ATOM 1677 C CA . LEU A 1 193 ? 74.629 23.842 -117.617 1.00 66.50 193 LEU A CA 1
ATOM 1678 C C . LEU A 1 193 ? 75.654 22.895 -118.255 1.00 66.50 193 LEU A C 1
ATOM 1680 O O . LEU A 1 193 ? 76.529 23.364 -118.957 1.00 66.50 193 LEU A O 1
ATOM 1684 N N . ALA A 1 194 ? 75.541 21.577 -118.058 1.00 62.84 194 ALA A N 1
ATOM 1685 C CA . ALA A 1 194 ? 76.426 20.592 -118.698 1.00 62.84 194 ALA A CA 1
ATOM 1686 C C . ALA A 1 194 ? 76.108 20.331 -120.185 1.00 62.84 194 ALA A C 1
ATOM 1688 O O . ALA A 1 194 ? 76.818 19.575 -120.841 1.00 62.84 194 ALA A O 1
ATOM 1689 N N . ARG A 1 195 ? 74.993 20.872 -120.691 1.00 59.97 195 ARG A N 1
ATOM 1690 C CA . ARG A 1 195 ? 74.586 20.803 -122.105 1.00 59.97 195 ARG A CA 1
ATOM 1691 C C . ARG A 1 195 ? 74.844 22.115 -122.858 1.00 59.97 195 ARG A C 1
ATOM 1693 O O . ARG A 1 195 ? 74.514 22.177 -124.039 1.00 59.97 195 ARG A O 1
ATOM 1700 N N . ALA A 1 196 ? 75.372 23.127 -122.173 1.00 50.66 196 ALA A N 1
ATOM 1701 C CA . ALA A 1 196 ? 75.898 24.361 -122.747 1.00 50.66 196 ALA A CA 1
ATOM 1702 C C . ALA A 1 196 ? 77.424 24.249 -122.835 1.00 50.66 196 ALA A C 1
ATOM 1704 O O . ALA A 1 196 ? 77.981 24.806 -123.803 1.00 50.66 196 ALA A O 1
#

Secondary structure (DSSP, 8-state):
-HHHHHHHHHHHHHHHHHHHHHHHHHHHHHHHHHHHHHHHHHHHHHHHHHHHHHHHHHHHHHHHHHHHHHHHHHHHHHHHHHHHHHHHHHHHHHHHHHHHHHHHHHHHHHHHHHHHHHHHHHHHHHHHHHHHHHHHHHHHHHHHHHHHHHHHHHHHHHHHHHHHHHHHHHHHHHHHHHHHHHHHHHHHHHHHHTT-

Organism: Harpegnathos saltator (NCBI:txid610380)

Sequence (196 aa):
FVRSFVRSFVRSFVRSFVRSFVRSFVRSFVRSFVRSFVRSFVRSFVRSFVRSFVRSFVRSFVRSFVRSFVRSFVRSFVRSFVRSFVRSFVRSFVRSFVRSFVRSFVRSFVRSFVRSFVRSFVRSFVRSFVRSFVRSFVRSFVRSFVRSFVRSFVRSFVRSFVRSFVRSFVRSFVRSFVRSFVRSFTRSLARSLARA

Foldseek 3Di:
DVVVVCVVCCVCCCCVCCCVCVCVCCVVVVVVCCVVVVVVCCCVVVCVCVVVVVVVCCVVVVCVCCVVVVVVCCCVCCVVCVCVVCVVVVVVCVVVCCVVVVVVCCCVVVVVCCVVVVVVVVVVVVVVCCVVVVVVCCVVCCCCVVCVVVVVCCCCVCCCCCCVVVVCCCCVVVVVVVVVVVVVVVVVVVVVVVVD